Protein 2UWI (pdb70)

Secondary structure (DSSP, 8-state):
--TTTEEEETTTTEEEEPBPTTEEEEE---SS---EEEEPPTTEE--SSB--SSPEEPP----TTEEEEE--BTTB--EEEE-TTEEEEEE-TTS-EEEEEEPPPP-TTEEEEEE-TTS-EEEEE--/--TTTEEEETTTTEEEEPBPTTEEEEE---SS---EEEEPPTTEE--SSB--SSPEEPP----TTEEEEE--BTTB--EEEE-TTEEEEEE-TTS-EEEEEEPPPP-TTEEEEEE-TTS-EEEEE--

Solvent-accessible surface area: 15959 Å² total; per-residue (Å²): 92,114,97,38,67,20,29,117,17,82,164,53,139,69,58,1,126,32,0,124,35,8,7,27,15,69,102,170,7,65,95,102,47,51,22,88,51,15,157,14,76,99,96,23,21,1,68,119,103,9,129,21,87,177,16,94,91,18,70,44,121,30,50,145,93,40,73,80,70,41,68,30,44,76,58,45,30,40,18,7,69,22,48,100,107,22,16,22,68,70,134,32,133,67,22,11,5,78,57,31,12,108,49,24,161,19,8,226,47,50,20,104,143,27,80,10,104,12,19,0,11,28,1,96,122,72,158,86,127,93,43,74,20,29,130,12,79,146,37,138,64,59,0,97,20,0,117,39,5,7,44,14,60,109,164,3,62,148,176,50,64,14,86,37,15,151,14,80,103,107,23,24,2,62,122,105,14,147,18,82,165,10,82,89,24,72,46,113,30,45,141,59,58,68,83,74,43,75,38,50,72,58,45,16,53,22,8,74,20,49,90,109,22,16,25,66,95,135,32,132,63,25,19,5,82,53,29,13,109,52,21,172,29,9,200,47,56,18,109,148,26,81,14,104,11,19,2,12,29,1,98,117,74,158

Organism: Vaccinia virus (NCBI:txid10245)

Foldseek 3Di:
DDPQFWDADPVLRDTAGFAAKQWEFCDPAHVVGGTDIDGAPPQFIDAGRHNHNHTHHADDDADDQWDFPDPRHRNDHTATAGPLQWFAPDADPVRHGPDIDGADDADVQKDFPDADPRGHTDIDGHD/DDPLFWDQDPVLRDTAGFAAKQWEQCDDDDVPGGTDTGGADPQFIGAGRHHHNHTHGADDDDDVQWDWDADDDHNDHTAIAGDPQWFAPAADPRRHGPDIGGADDADPQKDFPDADPRRHTDIDGHD

Radius of gyration: 35.21 Å; Cα contacts (8 Å, |Δi|>4): 606; chains: 2; bounding box: 41×37×120 Å

Structure (mmCIF, N/CA/C/O backbone):
data_2UWI
#
_entry.id   2UWI
#
_cell.length_a   41.380
_cell.length_b   56.490
_cell.length_c   122.530
_cell.angle_alpha   90.00
_cell.angle_beta   90.00
_cell.angle_gamma   90.00
#
_symmetry.space_group_name_H-M   'P 21 21 21'
#
loop_
_entity.id
_entity.type
_entity.pdbx_description
1 polymer 'CRME PROTEIN'
2 water water
#
loop_
_atom_site.group_PDB
_atom_site.id
_atom_site.type_symbol
_atom_site.label_atom_id
_atom_site.label_alt_id
_atom_site.label_comp_id
_atom_site.label_asym_id
_atom_site.label_entity_id
_atom_site.label_seq_id
_atom_site.pdbx_PDB_ins_code
_atom_site.Cartn_x
_atom_site.Cartn_y
_atom_site.Cartn_z
_atom_site.occupancy
_atom_site.B_iso_or_equiv
_atom_site.auth_seq_id
_atom_site.auth_comp_id
_atom_site.auth_asym_id
_atom_site.auth_atom_id
_atom_site.pdbx_PDB_model_num
ATOM 1 N N . CYS A 1 2 ? 26.121 -7.101 83.456 1.00 36.87 22 CYS A N 1
ATOM 2 C CA . CYS A 1 2 ? 24.803 -7.054 82.832 1.00 36.59 22 CYS A CA 1
ATOM 3 C C . CYS A 1 2 ? 24.887 -7.573 81.390 1.00 42.96 22 CYS A C 1
ATOM 4 O O . CYS A 1 2 ? 25.961 -7.561 80.790 1.00 42.51 22 CYS A O 1
ATOM 7 N N . GLU A 1 3 ? 23.767 -8.059 80.850 1.00 41.86 23 GLU A N 1
ATOM 8 C CA . GLU A 1 3 ? 23.735 -8.624 79.493 1.00 42.75 23 GLU A CA 1
ATOM 9 C C . GLU A 1 3 ? 23.530 -7.608 78.368 1.00 48.46 23 GLU A C 1
ATOM 10 O O . GLU A 1 3 ? 22.602 -6.800 78.408 1.00 48.57 23 GLU A O 1
ATOM 16 N N . GLN A 1 4 ? 24.368 -7.692 77.336 1.00 46.30 24 GLN A N 1
ATOM 17 C CA . GLN A 1 4 ? 24.267 -6.795 76.186 1.00 46.10 24 GLN A CA 1
ATOM 18 C C . GLN A 1 4 ? 22.879 -6.867 75.558 1.00 50.40 24 GLN A C 1
ATOM 19 O O . GLN A 1 4 ? 22.327 -7.954 75.394 1.00 50.46 24 GLN A O 1
ATOM 21 N N . GLY A 1 5 ? 22.321 -5.708 75.212 1.00 45.79 25 GLY A N 1
ATOM 22 C CA . GLY A 1 5 ? 21.012 -5.615 74.587 1.00 45.92 25 GLY A CA 1
ATOM 23 C C . GLY A 1 5 ? 19.890 -6.275 75.370 1.00 48.63 25 GLY A C 1
ATOM 24 O O . GLY A 1 5 ? 18.902 -6.739 74.800 1.00 47.19 25 GLY A O 1
ATOM 25 N N . VAL A 1 6 ? 20.041 -6.328 76.686 1.00 42.69 26 VAL A N 1
ATOM 26 C CA . VAL A 1 6 ? 19.018 -6.923 77.535 1.00 41.58 26 VAL A CA 1
ATOM 27 C C . VAL A 1 6 ? 18.851 -6.073 78.782 1.00 43.13 26 VAL A C 1
ATOM 28 O O . VAL A 1 6 ? 17.735 -5.775 79.200 1.00 42.59 26 VAL A O 1
ATOM 32 N N . SER A 1 7 ? 19.975 -5.684 79.370 1.00 38.08 27 SER A N 1
ATOM 33 C CA . SER A 1 7 ? 19.960 -4.881 80.581 1.00 37.07 27 SER A CA 1
ATOM 34 C C . SER A 1 7 ? 21.189 -3.982 80.662 1.00 38.57 27 SER A C 1
ATOM 35 O O . SER A 1 7 ? 22.151 -4.164 79.920 1.00 38.15 27 SER A O 1
ATOM 38 N N . TYR A 1 8 ? 21.128 -2.998 81.552 1.00 33.13 28 TYR A N 1
ATOM 39 C CA . TYR A 1 8 ? 22.220 -2.054 81.757 1.00 32.05 28 TYR A CA 1
ATOM 40 C C . TYR A 1 8 ? 22.440 -1.920 83.262 1.00 35.32 28 TYR A C 1
ATOM 41 O O . TYR A 1 8 ? 21.558 -2.258 84.057 1.00 34.19 28 TYR A O 1
ATOM 50 N N . TYR A 1 9 ? 23.595 -1.393 83.653 1.00 32.13 29 TYR A N 1
ATOM 51 C CA . TYR A 1 9 ? 23.897 -1.226 85.072 1.00 31.76 29 TYR A CA 1
ATOM 52 C C . TYR A 1 9 ? 23.372 0.087 85.639 1.00 36.49 29 TYR A C 1
ATOM 53 O O . TYR A 1 9 ? 23.728 1.166 85.170 1.00 36.15 29 TYR A O 1
ATOM 62 N N . ASN A 1 10 ? 22.534 -0.007 86.663 1.00 33.72 30 ASN A N 1
ATOM 63 C CA . ASN A 1 10 ? 21.998 1.181 87.310 1.00 33.90 30 ASN A CA 1
ATOM 64 C C . ASN A 1 10 ? 22.791 1.451 88.583 1.00 38.39 30 ASN A C 1
ATOM 65 O O . ASN A 1 10 ? 22.579 0.803 89.605 1.00 37.50 30 ASN A O 1
ATOM 70 N N . SER A 1 11 ? 23.739 2.380 88.488 1.00 36.05 31 SER A N 1
ATOM 71 C CA . SER A 1 11 ? 24.627 2.730 89.597 1.00 36.33 31 SER A CA 1
ATOM 72 C C . SER A 1 11 ? 23.938 3.104 90.902 1.00 40.59 31 SER A C 1
ATOM 73 O O . SER A 1 11 ? 24.506 2.944 91.979 1.00 39.86 31 SER A O 1
ATOM 76 N N . GLN A 1 12 ? 22.725 3.630 90.807 1.00 37.67 32 GLN A N 1
ATOM 77 C CA . GLN A 1 12 ? 22.009 4.048 92.000 1.00 37.45 32 GLN A CA 1
ATOM 78 C C . GLN A 1 12 ? 21.302 2.911 92.719 1.00 40.60 32 GLN A C 1
ATOM 79 O O . GLN A 1 12 ? 21.160 2.938 93.942 1.00 40.81 32 GLN A O 1
ATOM 85 N N . GLU A 1 13 ? 20.882 1.898 91.970 1.00 35.83 33 GLU A N 1
ATOM 86 C CA . GLU A 1 13 ? 20.202 0.757 92.574 1.00 34.87 33 GLU A CA 1
ATOM 87 C C . GLU A 1 13 ? 21.137 -0.434 92.750 1.00 36.83 33 GLU A C 1
ATOM 88 O O . GLU A 1 13 ? 20.742 -1.466 93.288 1.00 36.19 33 GLU A O 1
ATOM 94 N N . LEU A 1 14 ? 22.379 -0.278 92.303 1.00 32.35 34 LEU A N 1
ATOM 95 C CA . LEU A 1 14 ? 23.382 -1.336 92.422 1.00 31.74 34 LEU A CA 1
ATOM 96 C C . LEU A 1 14 ? 22.893 -2.678 91.874 1.00 34.90 34 LEU A C 1
ATOM 97 O O . LEU A 1 14 ? 23.017 -3.715 92.523 1.00 34.09 34 LEU A O 1
ATOM 102 N N . LYS A 1 15 ? 22.350 -2.649 90.665 1.00 31.45 35 LYS A N 1
ATOM 103 C CA . LYS A 1 15 ? 21.848 -3.856 90.024 1.00 31.04 35 LYS A CA 1
ATOM 104 C C . LYS A 1 15 ? 21.648 -3.572 88.548 1.00 35.35 35 LYS A C 1
ATOM 105 O O . LYS A 1 15 ? 21.680 -2.421 88.115 1.00 34.28 35 LYS A O 1
ATOM 111 N N . CYS A 1 16 ? 21.432 -4.629 87.779 1.00 33.36 36 CYS A N 1
ATOM 112 C CA . CYS A 1 16 ? 21.176 -4.481 86.362 1.00 34.06 36 CYS A CA 1
ATOM 113 C C . CYS A 1 16 ? 19.689 -4.253 86.232 1.00 37.97 36 CYS A C 1
ATOM 114 O O . CYS A 1 16 ? 18.901 -4.786 87.014 1.00 37.95 36 CYS A O 1
ATOM 117 N N . CYS A 1 17 ? 19.303 -3.447 85.255 1.00 34.17 37 CYS A N 1
ATOM 118 C CA . CYS A 1 17 ? 17.897 -3.185 85.009 1.00 33.97 37 CYS A CA 1
ATOM 119 C C . CYS A 1 17 ? 17.629 -3.395 83.525 1.00 35.58 37 CYS A C 1
ATOM 120 O O . CYS A 1 17 ? 18.507 -3.180 82.695 1.00 34.75 37 CYS A O 1
ATOM 123 N N . LYS A 1 18 ? 16.437 -3.881 83.207 1.00 31.14 38 LYS A N 1
ATOM 124 C CA . LYS A 1 18 ? 16.073 -4.175 81.826 1.00 30.53 38 LYS A CA 1
ATOM 125 C C . LYS A 1 18 ? 16.112 -2.969 80.889 1.00 33.04 38 LYS A C 1
ATOM 126 O O . LYS A 1 18 ? 15.718 -1.865 81.258 1.00 32.38 38 LYS A O 1
ATOM 132 N N . LEU A 1 19 ? 16.559 -3.202 79.660 1.00 28.94 39 LEU A N 1
ATOM 133 C CA . LEU A 1 19 ? 16.551 -2.167 78.633 1.00 28.41 39 LEU A CA 1
ATOM 134 C C . LEU A 1 19 ? 15.215 -2.353 77.950 1.00 30.99 39 LEU A C 1
ATOM 135 O O . LEU A 1 19 ? 14.643 -3.437 78.007 1.00 31.03 39 LEU A O 1
ATOM 140 N N . CYS A 1 20 ? 14.711 -1.307 77.311 1.00 26.34 40 CYS A N 1
ATOM 141 C CA . CYS A 1 20 ? 13.441 -1.397 76.612 1.00 25.16 40 CYS A CA 1
ATOM 142 C C . CYS A 1 20 ? 13.640 -1.833 75.167 1.00 26.90 40 CYS A C 1
ATOM 143 O O . CYS A 1 20 ? 14.530 -1.338 74.476 1.00 26.39 40 CYS A O 1
ATOM 146 N N . LYS A 1 21 ? 12.826 -2.787 74.727 1.00 21.86 41 LYS A N 1
ATOM 147 C CA . LYS A 1 21 ? 12.933 -3.308 73.373 1.00 21.12 41 LYS A CA 1
ATOM 148 C C . LYS A 1 21 ? 12.507 -2.305 72.318 1.00 24.86 41 LYS A C 1
ATOM 149 O O . LYS A 1 21 ? 11.734 -1.391 72.596 1.00 24.38 41 LYS A O 1
ATOM 155 N N . PRO A 1 22 ? 13.030 -2.455 71.090 1.00 21.73 42 PRO A N 1
ATOM 156 C CA . PRO A 1 22 ? 12.637 -1.548 70.012 1.00 21.22 42 PRO A CA 1
ATOM 157 C C . PRO A 1 22 ? 11.116 -1.497 69.941 1.00 23.99 42 PRO A C 1
ATOM 158 O O . PRO A 1 22 ? 10.451 -2.507 70.191 1.00 22.89 42 PRO A O 1
ATOM 162 N N . GLY A 1 23 ? 10.572 -0.307 69.698 1.00 19.76 43 GLY A N 1
ATOM 163 C CA . GLY A 1 23 ? 9.138 -0.102 69.658 1.00 19.51 43 GLY A CA 1
ATOM 164 C C . GLY A 1 23 ? 8.629 0.401 70.997 1.00 23.23 43 GLY A C 1
ATOM 165 O O . GLY A 1 23 ? 7.452 0.736 71.142 1.00 22.26 43 GLY A O 1
ATOM 166 N N . THR A 1 24 ? 9.527 0.436 71.980 1.00 20.26 44 THR A N 1
ATOM 167 C CA . THR A 1 24 ? 9.204 0.905 73.327 1.00 20.13 44 THR A CA 1
ATOM 168 C C . THR A 1 24 ? 10.277 1.869 73.831 1.00 25.07 44 THR A C 1
ATOM 169 O O . THR A 1 24 ? 11.363 1.960 73.256 1.00 24.49 44 THR A O 1
ATOM 173 N N . TYR A 1 25 ? 9.974 2.570 74.919 1.00 22.35 45 TYR A N 1
ATOM 174 C CA . TYR A 1 25 ? 10.919 3.509 75.517 1.00 22.86 45 TYR A CA 1
ATOM 175 C C . TYR A 1 25 ? 10.767 3.410 77.031 1.00 27.71 45 TYR A C 1
ATOM 176 O O . TYR A 1 25 ? 9.809 2.814 77.521 1.00 27.35 45 TYR A O 1
ATOM 185 N N . SER A 1 26 ? 11.707 3.987 77.769 1.00 25.19 46 SER A N 1
ATOM 186 C CA . SER A 1 26 ? 11.645 3.945 79.228 1.00 25.57 46 SER A CA 1
ATOM 187 C C . SER A 1 26 ? 10.597 4.910 79.786 1.00 30.56 46 SER A C 1
ATOM 188 O O . SER A 1 26 ? 10.777 6.125 79.769 1.00 29.85 46 SER A O 1
ATOM 191 N N . ASP A 1 27 ? 9.503 4.353 80.285 1.00 28.57 47 ASP A N 1
ATOM 192 C CA . ASP A 1 27 ? 8.446 5.153 80.880 1.00 29.24 47 ASP A CA 1
ATOM 193 C C . ASP A 1 27 ? 8.805 5.463 82.338 1.00 35.04 47 ASP A C 1
ATOM 194 O O . ASP A 1 27 ? 8.620 6.589 82.811 1.00 34.40 47 ASP A O 1
ATOM 199 N N . HIS A 1 28 ? 9.326 4.454 83.036 1.00 32.90 48 HIS A N 1
ATOM 200 C CA . HIS A 1 28 ? 9.754 4.585 84.429 1.00 33.35 48 HIS A CA 1
ATOM 201 C C . HIS A 1 28 ? 11.035 3.790 84.660 1.00 37.25 48 HIS A C 1
ATOM 202 O O . HIS A 1 28 ? 11.066 2.577 84.441 1.00 36.24 48 HIS A O 1
ATOM 209 N N . ARG A 1 29 ? 12.066 4.460 85.159 1.00 34.79 49 ARG A N 1
ATOM 210 C CA . ARG A 1 29 ? 13.329 3.798 85.468 1.00 35.12 49 ARG A CA 1
ATOM 211 C C . ARG A 1 29 ? 13.076 2.768 86.549 1.00 39.12 49 ARG A C 1
ATOM 212 O O . ARG A 1 29 ? 12.079 2.847 87.263 1.00 38.64 49 ARG A O 1
ATOM 220 N N . CYS A 1 30 ? 13.975 1.800 86.668 1.00 35.95 50 CYS A N 1
ATOM 221 C CA . CYS A 1 30 ? 13.840 0.783 87.699 1.00 35.92 50 CYS A CA 1
ATOM 222 C C . CYS A 1 30 ? 14.212 1.443 89.024 1.00 42.20 50 CYS A C 1
ATOM 223 O O . CYS A 1 30 ? 14.868 2.483 89.045 1.00 41.31 50 CYS A O 1
ATOM 226 N N . ASP A 1 31 ? 13.783 0.840 90.124 1.00 41.36 51 ASP A N 1
ATOM 227 C CA . ASP A 1 31 ? 14.106 1.346 91.453 1.00 42.29 51 ASP A CA 1
ATOM 228 C C . ASP A 1 31 ? 14.317 0.141 92.358 1.00 48.21 51 ASP A C 1
ATOM 229 O O . ASP A 1 31 ? 14.388 -0.986 91.873 1.00 48.17 51 ASP A O 1
ATOM 234 N N . LYS A 1 32 ? 14.443 0.367 93.661 1.00 45.96 52 LYS A N 1
ATOM 235 C CA . LYS A 1 32 ? 14.665 -0.738 94.587 1.00 46.25 52 LYS A CA 1
ATOM 236 C C . LYS A 1 32 ? 13.572 -1.797 94.459 1.00 50.77 52 LYS A C 1
ATOM 237 O O . LYS A 1 32 ? 13.846 -2.998 94.445 1.00 50.52 52 LYS A O 1
ATOM 239 N N . TYR A 1 33 ? 12.332 -1.336 94.344 1.00 47.57 53 TYR A N 1
ATOM 240 C CA . TYR A 1 33 ? 11.175 -2.216 94.255 1.00 47.31 53 TYR A CA 1
ATOM 241 C C . TYR A 1 33 ? 10.989 -2.919 92.914 1.00 50.56 53 TYR A C 1
ATOM 242 O O . TYR A 1 33 ? 10.774 -4.135 92.867 1.00 50.52 53 TYR A O 1
ATOM 244 N N . SER A 1 34 ? 11.013 -2.150 91.828 1.00 45.82 54 SER A N 1
ATOM 245 C CA . SER A 1 34 ? 10.740 -2.712 90.507 1.00 44.85 54 SER A CA 1
ATOM 246 C C . SER A 1 34 ? 11.796 -2.511 89.423 1.00 45.06 54 SER A C 1
ATOM 247 O O . SER A 1 34 ? 12.731 -1.720 89.563 1.00 44.51 54 SER A O 1
ATOM 250 N N . ASP A 1 35 ? 11.592 -3.219 88.318 1.00 39.08 55 ASP A N 1
ATOM 251 C CA . ASP A 1 35 ? 12.456 -3.119 87.151 1.00 37.66 55 ASP A CA 1
ATOM 252 C C . ASP A 1 35 ? 11.860 -2.063 86.223 1.00 38.93 55 ASP A C 1
ATOM 253 O O . ASP A 1 35 ? 10.779 -1.537 86.488 1.00 38.60 55 ASP A O 1
ATOM 258 N N . THR A 1 36 ? 12.565 -1.767 85.137 1.00 33.16 56 THR A N 1
ATOM 259 C CA . THR A 1 36 ? 12.116 -0.777 84.167 1.00 31.82 56 THR A CA 1
ATOM 260 C C . THR A 1 36 ? 10.689 -1.007 83.687 1.00 33.69 56 THR A C 1
ATOM 261 O O . THR A 1 36 ? 10.285 -2.140 83.428 1.00 32.81 56 THR A O 1
ATOM 265 N N . ILE A 1 37 ? 9.959 0.088 83.491 1.00 29.24 57 ILE A N 1
ATOM 266 C CA . ILE A 1 37 ? 8.623 0.030 82.911 1.00 28.60 57 ILE A CA 1
ATOM 267 C C . ILE A 1 37 ? 8.737 0.700 81.545 1.00 30.88 57 ILE A C 1
ATOM 268 O O . ILE A 1 37 ? 9.067 1.887 81.455 1.00 30.03 57 ILE A O 1
ATOM 273 N N . CYS A 1 38 ? 8.511 -0.075 80.488 1.00 26.56 58 CYS A N 1
ATOM 274 C CA . CYS A 1 38 ? 8.626 0.425 79.122 1.00 26.05 58 CYS A CA 1
ATOM 275 C C . CYS A 1 38 ? 7.274 0.682 78.462 1.00 31.28 58 CYS A C 1
ATOM 276 O O . CYS A 1 38 ? 6.391 -0.180 78.477 1.00 31.51 58 CYS A O 1
ATOM 279 N N . GLY A 1 39 ? 7.128 1.847 77.843 1.00 27.91 59 GLY A N 1
ATOM 280 C CA . GLY A 1 39 ? 5.889 2.193 77.174 1.00 27.78 59 GLY A CA 1
ATOM 281 C C . GLY A 1 39 ? 5.984 2.071 75.664 1.00 31.47 59 GLY A C 1
ATOM 282 O O . GLY A 1 39 ? 7.068 2.181 75.093 1.00 30.80 59 GLY A O 1
ATOM 283 N N . HIS A 1 40 ? 4.846 1.858 75.012 1.00 28.33 60 HIS A N 1
ATOM 284 C CA . HIS A 1 40 ? 4.814 1.753 73.553 1.00 28.42 60 HIS A CA 1
ATOM 285 C C . HIS A 1 40 ? 5.119 3.107 72.933 1.00 31.39 60 HIS A C 1
ATOM 286 O O . HIS A 1 40 ? 4.695 4.138 73.442 1.00 30.57 60 HIS A O 1
ATOM 293 N N . CYS A 1 41 ? 5.836 3.100 71.818 1.00 27.78 61 CYS A N 1
ATOM 294 C CA . CYS A 1 41 ? 6.143 4.340 71.125 1.00 27.39 61 CYS A CA 1
ATOM 295 C C . CYS A 1 41 ? 4.847 4.947 70.604 1.00 31.97 61 CYS A C 1
ATOM 296 O O . CYS A 1 41 ? 3.983 4.239 70.092 1.00 31.32 61 CYS A O 1
ATOM 299 N N . PRO A 1 42 ? 4.693 6.271 70.744 1.00 29.39 62 PRO A N 1
ATOM 300 C CA . PRO A 1 42 ? 3.477 6.893 70.215 1.00 29.46 62 PRO A CA 1
ATOM 301 C C . PRO A 1 42 ? 3.527 6.846 68.693 1.00 34.17 62 PRO A C 1
ATOM 302 O O . PRO A 1 42 ? 4.577 6.583 68.108 1.00 33.47 62 PRO A O 1
ATOM 306 N N . SER A 1 43 ? 2.387 7.083 68.060 1.00 31.38 63 SER A N 1
ATOM 307 C CA . SER A 1 43 ? 2.298 7.077 66.608 1.00 31.33 63 SER A CA 1
ATOM 308 C C . SER A 1 43 ? 3.351 7.996 65.994 1.00 35.12 63 SER A C 1
ATOM 309 O O . SER A 1 43 ? 3.660 9.048 66.549 1.00 34.53 63 SER A O 1
ATOM 312 N N . ASP A 1 44 ? 3.889 7.598 64.844 1.00 31.68 64 ASP A N 1
ATOM 313 C CA . ASP A 1 44 ? 4.888 8.398 64.130 1.00 31.47 64 ASP A CA 1
ATOM 314 C C . ASP A 1 44 ? 6.227 8.558 64.856 1.00 33.28 64 ASP A C 1
ATOM 315 O O . ASP A 1 44 ? 6.990 9.489 64.582 1.00 32.51 64 ASP A O 1
ATOM 320 N N . THR A 1 45 ? 6.521 7.631 65.759 1.00 28.74 65 THR A N 1
ATOM 321 C CA . THR A 1 45 ? 7.785 7.642 66.498 1.00 27.67 65 THR A CA 1
ATOM 322 C C . THR A 1 45 ? 8.353 6.232 66.504 1.00 30.09 65 THR A C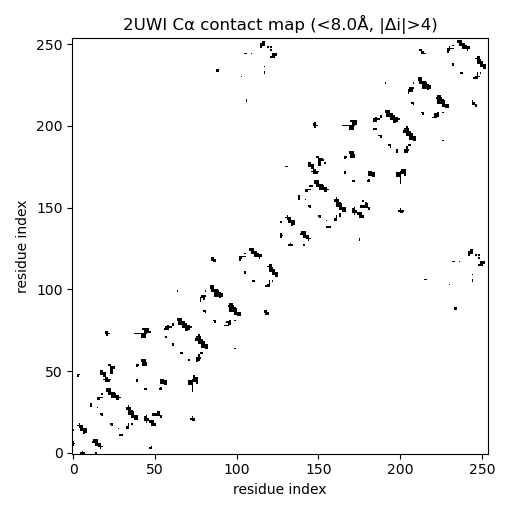 1
ATOM 323 O O . THR A 1 45 ? 7.641 5.275 66.223 1.00 29.29 65 THR A O 1
ATOM 327 N N . PHE A 1 46 ? 9.623 6.101 66.872 1.00 26.21 66 PHE A N 1
ATOM 328 C CA . PHE A 1 46 ? 10.267 4.797 66.869 1.00 25.61 66 PHE A CA 1
ATOM 329 C C . PHE A 1 46 ? 11.495 4.722 67.770 1.00 28.60 66 PHE A C 1
ATOM 330 O O . PHE A 1 46 ? 12.075 5.742 68.151 1.00 27.71 66 PHE A O 1
ATOM 338 N N . THR A 1 47 ? 11.907 3.489 68.058 1.00 24.74 67 THR A N 1
ATOM 339 C CA . THR A 1 47 ? 13.169 3.187 68.736 1.00 24.39 67 THR A CA 1
ATOM 340 C C . THR A 1 47 ? 13.651 1.920 68.050 1.00 28.72 67 THR A C 1
ATOM 341 O O . THR A 1 47 ? 12.878 0.977 67.864 1.00 27.47 67 THR A O 1
ATOM 345 N N . SER A 1 48 ? 14.890 1.949 67.574 1.00 26.42 68 SER A N 1
ATOM 346 C CA . SER A 1 48 ? 15.435 0.853 66.780 1.00 26.63 68 SER A CA 1
ATOM 347 C C . SER A 1 48 ? 16.382 -0.076 67.518 1.00 31.26 68 SER A C 1
ATOM 348 O O . SER A 1 48 ? 16.845 -1.067 66.950 1.00 31.41 68 SER A O 1
ATOM 351 N N . ILE A 1 49 ? 16.686 0.245 68.771 1.00 27.60 69 ILE A N 1
ATOM 352 C CA . ILE A 1 49 ? 17.606 -0.570 69.562 1.00 27.06 69 ILE A CA 1
ATOM 353 C C . ILE A 1 49 ? 17.062 -0.726 70.969 1.00 29.68 69 ILE A C 1
ATOM 354 O O . ILE A 1 49 ? 16.173 0.018 71.376 1.00 28.53 69 ILE A O 1
ATOM 359 N N . TYR A 1 50 ? 17.610 -1.679 71.720 1.00 26.33 70 TYR A N 1
ATOM 360 C CA . TYR A 1 50 ? 17.210 -1.853 73.110 1.00 26.02 70 TYR A CA 1
ATOM 361 C C . TYR A 1 50 ? 17.747 -0.607 73.782 1.00 30.78 70 TYR A C 1
ATOM 362 O O . TYR A 1 50 ? 18.894 -0.222 73.561 1.00 30.75 70 TYR A O 1
ATOM 371 N N . ASN A 1 51 ? 16.875 0.102 74.488 1.00 27.25 71 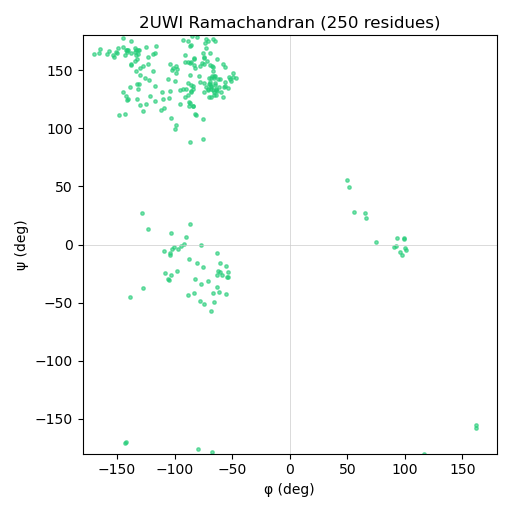ASN A N 1
ATOM 372 C CA . ASN A 1 51 ? 17.225 1.423 74.975 1.00 26.62 71 ASN A CA 1
ATOM 373 C C . ASN A 1 51 ? 16.814 1.810 76.387 1.00 30.74 71 ASN A C 1
ATOM 374 O O . ASN A 1 51 ? 16.066 1.103 77.065 1.00 29.58 71 ASN A O 1
ATOM 379 N N . ARG A 1 52 ? 17.266 3.001 76.764 1.00 28.53 72 ARG A N 1
ATOM 380 C CA . ARG A 1 52 ? 16.958 3.646 78.030 1.00 29.18 72 ARG A CA 1
ATOM 381 C C . ARG A 1 52 ? 16.331 4.994 77.669 1.00 33.93 72 ARG A C 1
ATOM 382 O O . ARG A 1 52 ? 16.243 5.887 78.509 1.00 33.86 72 ARG A O 1
ATOM 390 N N . SER A 1 53 ? 15.959 5.165 76.403 1.00 30.70 73 SER A N 1
ATOM 391 C CA . SER A 1 53 ? 15.386 6.435 75.949 1.00 30.67 73 SER A CA 1
ATOM 392 C C . SER A 1 53 ? 14.133 6.865 76.716 1.00 34.10 73 SER A C 1
ATOM 393 O O . SER A 1 53 ? 13.229 6.062 76.970 1.00 33.32 73 SER A O 1
ATOM 396 N N . PRO A 1 54 ? 14.071 8.152 77.094 1.00 30.67 74 PRO A N 1
ATOM 397 C CA . PRO A 1 54 ? 12.941 8.726 77.837 1.00 30.10 74 PRO A CA 1
ATOM 398 C C . PRO A 1 54 ? 11.739 8.950 76.930 1.00 33.12 74 PRO A C 1
ATOM 399 O O . PRO A 1 54 ? 10.603 9.057 77.389 1.00 32.04 74 PRO A O 1
ATOM 403 N N . TRP A 1 55 ? 11.998 8.994 75.631 1.00 29.91 75 TRP A N 1
ATOM 404 C CA . TRP A 1 55 ? 10.937 9.160 74.653 1.00 29.77 75 TRP A CA 1
ATOM 405 C C . TRP A 1 55 ? 11.390 8.508 73.359 1.00 32.81 75 TRP A C 1
ATOM 406 O O . TRP A 1 55 ? 12.581 8.266 73.166 1.00 32.35 75 TRP A O 1
ATOM 427 N N . CYS A 1 56 ? 10.440 8.210 72.478 1.00 28.64 76 CYS A N 1
ATOM 428 C CA . CYS A 1 56 ? 10.774 7.619 71.188 1.00 28.15 76 CYS A CA 1
ATOM 429 C C . CYS A 1 56 ? 11.167 8.738 70.235 1.00 33.94 76 CYS A C 1
ATOM 430 O O . CYS A 1 56 ? 10.836 9.901 70.465 1.00 33.30 76 CYS A O 1
ATOM 433 N N . HIS A 1 57 ? 11.880 8.382 69.172 1.00 32.13 77 HIS A N 1
ATOM 434 C CA . HIS A 1 57 ? 12.333 9.364 68.193 1.00 32.62 77 HIS A CA 1
ATOM 435 C C . HIS A 1 57 ? 11.308 9.607 67.094 1.00 36.34 77 HIS A C 1
ATOM 436 O O . HIS A 1 57 ? 10.672 8.675 66.605 1.00 35.97 77 HIS A O 1
ATOM 443 N N . SER A 1 58 ? 11.152 10.870 66.714 1.00 32.66 78 SER A N 1
ATOM 444 C CA . SER A 1 58 ? 10.214 11.234 65.661 1.00 32.30 78 SER A CA 1
ATOM 445 C C . SER A 1 58 ? 10.672 10.634 64.338 1.00 34.72 78 SER A C 1
ATOM 446 O O . SER A 1 58 ? 11.867 10.634 64.018 1.00 34.14 78 SER A O 1
ATOM 449 N N . CYS A 1 59 ? 9.717 10.131 63.567 1.00 30.04 79 CYS A N 1
ATOM 450 C CA . CYS A 1 59 ? 10.025 9.582 62.254 1.00 29.50 79 CYS A CA 1
ATOM 451 C C . CYS A 1 59 ? 10.197 10.758 61.309 1.00 35.95 79 CYS A C 1
ATOM 452 O O . CYS A 1 59 ? 9.479 11.753 61.422 1.00 35.97 79 CYS A O 1
ATOM 455 N N . ARG A 1 60 ? 11.110 10.642 60.353 1.00 33.84 80 ARG A N 1
ATOM 456 C CA . ARG A 1 60 ? 11.277 11.708 59.376 1.00 34.07 80 ARG A CA 1
ATOM 457 C C . ARG A 1 60 ? 9.995 11.726 58.548 1.00 39.19 80 ARG A C 1
ATOM 458 O O . ARG A 1 60 ? 9.312 10.704 58.444 1.00 38.75 80 ARG A O 1
ATOM 466 N N . GLY A 1 61 ? 9.650 12.889 58.004 1.00 36.59 81 GLY A N 1
ATOM 467 C CA . GLY A 1 61 ? 8.440 13.072 57.217 1.00 36.78 81 GLY A CA 1
ATOM 468 C C . GLY A 1 61 ? 8.380 12.302 55.911 1.00 41.34 81 GLY A C 1
ATOM 469 O O . GLY A 1 61 ? 9.342 11.643 55.514 1.00 40.88 81 GLY A O 1
ATOM 470 N N . PRO A 1 62 ? 7.232 12.376 55.220 1.00 38.71 82 PRO A N 1
ATOM 471 C CA . PRO A 1 62 ? 6.996 11.691 53.946 1.00 38.80 82 PRO A CA 1
ATOM 472 C C . PRO A 1 62 ? 8.126 11.930 52.953 1.00 42.61 82 PRO A C 1
ATOM 473 O O . PRO A 1 62 ? 8.772 12.976 52.966 1.00 42.52 82 PRO A O 1
ATOM 477 N N . CYS A 1 63 ? 8.380 10.929 52.119 1.00 38.85 83 CYS A N 1
ATOM 478 C CA . CYS A 1 63 ? 9.464 10.974 51.144 1.00 38.45 83 CYS A CA 1
ATOM 479 C C . CYS A 1 63 ? 9.270 11.976 50.004 1.00 44.97 83 CYS A C 1
ATOM 480 O O . CYS A 1 63 ? 10.119 12.838 49.777 1.00 44.75 83 CYS A O 1
ATOM 483 N N . GLY A 1 64 ? 8.171 11.848 49.271 1.00 43.38 84 GLY A N 1
ATOM 484 C CA . GLY A 1 64 ? 7.906 12.728 48.148 1.00 44.07 84 GLY A CA 1
ATOM 485 C C . GLY A 1 64 ? 7.868 11.976 46.831 1.00 49.75 84 GLY A C 1
ATOM 486 O O . GLY A 1 64 ? 8.056 10.756 46.797 1.00 49.58 84 GLY A O 1
ATOM 487 N N . THR A 1 65 ? 7.630 12.712 45.746 1.00 47.18 85 THR A N 1
ATOM 488 C CA . THR A 1 65 ? 7.531 12.137 44.407 1.00 47.23 85 THR A CA 1
ATOM 489 C C . THR A 1 65 ? 8.829 11.552 43.861 1.00 50.64 85 THR A C 1
ATOM 490 O O . THR A 1 65 ? 8.816 10.497 43.219 1.00 50.43 85 THR A O 1
ATOM 494 N N . ASN A 1 66 ? 9.938 12.255 44.074 1.00 46.34 86 ASN A N 1
ATOM 495 C CA . ASN A 1 66 ? 11.229 11.802 43.564 1.00 45.73 86 ASN A CA 1
ATOM 496 C C . ASN A 1 66 ? 11.965 10.837 44.491 1.00 47.73 86 ASN A C 1
ATOM 497 O O . ASN A 1 66 ? 13.166 10.610 44.335 1.00 47.68 86 ASN A O 1
ATOM 502 N N . ARG A 1 67 ? 11.230 10.252 45.433 1.00 42.30 87 ARG A N 1
ATOM 503 C CA . ARG A 1 67 ? 11.787 9.286 46.375 1.00 41.03 87 ARG A CA 1
ATOM 504 C C . ARG A 1 67 ? 10.845 8.094 46.481 1.00 42.29 87 ARG A C 1
ATOM 505 O O . ARG A 1 67 ? 9.652 8.203 46.190 1.00 41.99 87 ARG A O 1
ATOM 513 N N . VAL A 1 68 ? 11.386 6.963 46.916 1.00 36.59 88 VAL A N 1
ATOM 514 C CA . VAL A 1 68 ? 10.589 5.765 47.152 1.00 35.36 88 VAL A CA 1
ATOM 515 C C . VAL A 1 68 ? 10.714 5.474 48.647 1.00 36.6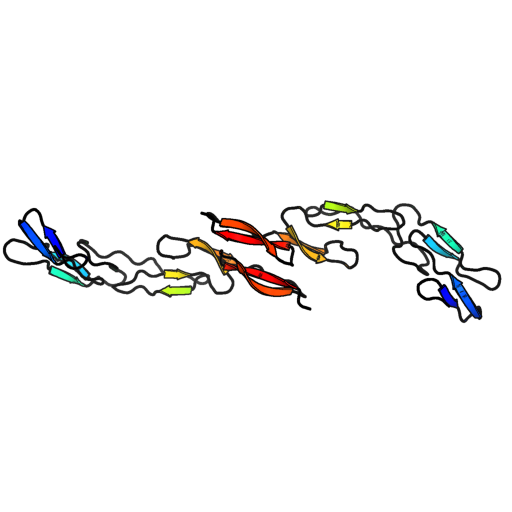3 88 VAL A C 1
ATOM 516 O O . VAL A 1 68 ? 11.798 5.611 49.216 1.00 35.69 88 VAL A O 1
ATOM 520 N N . GLU A 1 69 ? 9.605 5.133 49.296 1.00 31.81 89 GLU A N 1
ATOM 521 C CA . GLU A 1 69 ? 9.645 4.830 50.727 1.00 30.48 89 GLU A CA 1
ATOM 522 C C . GLU A 1 69 ? 9.994 3.363 50.917 1.00 32.46 89 GLU A C 1
ATOM 523 O O . GLU A 1 69 ? 9.114 2.510 50.978 1.00 32.10 89 GLU A O 1
ATOM 529 N N . VAL A 1 70 ? 11.289 3.078 50.981 1.00 27.77 90 VAL A N 1
ATOM 530 C CA . VAL A 1 70 ? 11.775 1.712 51.118 1.00 27.24 90 VAL A CA 1
ATOM 531 C C . VAL A 1 70 ? 11.509 1.096 52.496 1.00 30.76 90 VAL A C 1
ATOM 532 O O . VAL A 1 70 ? 11.288 -0.110 52.612 1.00 30.77 90 VAL A O 1
ATOM 536 N N . THR A 1 71 ? 11.506 1.935 53.528 1.00 26.89 91 THR A N 1
ATOM 537 C CA . THR A 1 71 ? 11.208 1.500 54.895 1.00 26.42 91 THR A CA 1
ATOM 538 C C . THR A 1 71 ? 10.154 2.417 55.500 1.00 29.39 91 THR A C 1
ATOM 539 O O . THR A 1 71 ? 10.353 3.628 55.610 1.00 28.30 91 THR A O 1
ATOM 543 N N . PRO A 1 72 ? 9.006 1.847 55.885 1.00 25.86 92 PRO A N 1
ATOM 544 C CA . PRO A 1 72 ? 7.957 2.683 56.473 1.00 25.50 92 PRO A 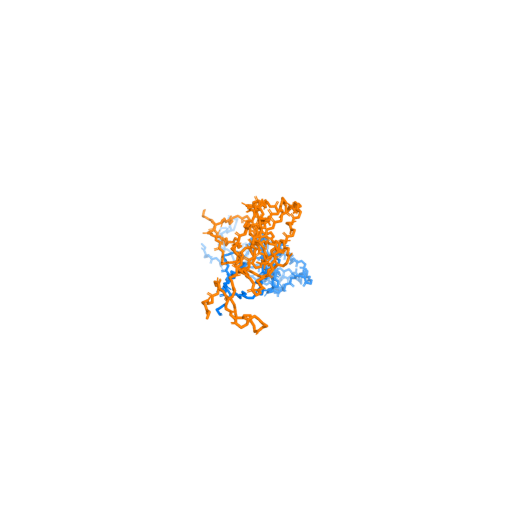CA 1
ATOM 545 C C . PRO A 1 72 ? 8.278 3.071 57.908 1.00 29.29 92 PRO A C 1
ATOM 546 O O . PRO A 1 72 ? 9.156 2.484 58.538 1.00 28.32 92 PRO A O 1
ATOM 550 N N . CYS A 1 73 ? 7.561 4.067 58.415 1.00 26.56 93 CYS A N 1
ATOM 551 C CA . CYS A 1 73 ? 7.724 4.499 59.796 1.00 26.57 93 CYS A CA 1
ATOM 552 C C . CYS A 1 73 ? 6.904 3.556 60.675 1.00 28.30 93 CYS A C 1
ATOM 553 O O . CYS A 1 73 ? 5.675 3.527 60.588 1.00 27.93 93 CYS A O 1
ATOM 556 N N . THR A 1 7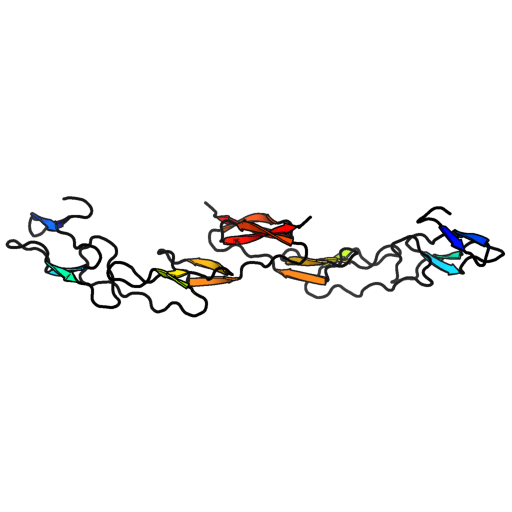4 ? 7.589 2.760 61.489 1.00 23.29 94 THR A N 1
ATOM 557 C CA . THR A 1 74 ? 6.920 1.825 62.395 1.00 22.39 94 THR A CA 1
ATOM 558 C C . THR A 1 74 ? 7.540 1.985 63.781 1.00 25.55 94 THR A C 1
ATOM 559 O O . THR A 1 74 ? 8.578 2.634 63.928 1.00 24.81 94 THR A O 1
ATOM 563 N N . PRO A 1 75 ? 6.904 1.411 64.817 1.00 21.81 95 PRO A N 1
ATOM 564 C CA . PRO A 1 75 ? 7.457 1.598 66.163 1.00 21.53 95 PRO A CA 1
ATOM 565 C C . PRO A 1 75 ? 8.931 1.209 66.283 1.00 25.37 95 PRO A C 1
ATOM 566 O O . PRO A 1 75 ? 9.636 1.724 67.146 1.00 25.19 95 PRO A O 1
ATOM 570 N N . THR A 1 76 ? 9.409 0.345 65.391 1.00 21.62 96 THR A N 1
ATOM 571 C CA . THR A 1 76 ? 10.814 -0.068 65.421 1.00 21.30 96 THR A CA 1
ATOM 572 C C . THR A 1 76 ? 11.635 0.483 64.263 1.00 26.03 96 THR A C 1
ATOM 573 O O . THR A 1 76 ? 12.849 0.283 64.206 1.00 26.24 96 THR A O 1
ATOM 577 N N . THR A 1 77 ? 10.979 1.151 63.324 1.00 22.41 97 THR A N 1
ATOM 578 C CA . THR A 1 77 ? 11.694 1.667 62.166 1.00 22.27 97 THR A CA 1
ATOM 579 C C . THR A 1 77 ? 11.413 3.116 61.824 1.00 25.60 97 THR A C 1
ATOM 580 O O . THR A 1 77 ? 10.257 3.532 61.712 1.00 24.49 97 THR A O 1
ATOM 584 N N . ASN A 1 78 ? 12.480 3.862 61.566 1.00 22.84 98 ASN A N 1
ATOM 585 C CA . ASN A 1 78 ? 12.347 5.228 61.084 1.00 22.89 98 ASN A CA 1
ATOM 586 C C . ASN A 1 78 ? 11.974 5.079 59.614 1.00 28.06 98 ASN A C 1
ATOM 587 O O . ASN A 1 78 ? 12.255 4.048 59.000 1.00 27.47 98 ASN A O 1
ATOM 592 N N . ARG A 1 79 ? 11.330 6.094 59.054 1.00 26.13 99 ARG A N 1
ATOM 593 C CA . ARG A 1 79 ? 10.967 6.071 57.639 1.00 26.66 99 ARG A CA 1
ATOM 594 C C . ARG A 1 79 ? 12.256 6.268 56.837 1.00 32.27 99 ARG A C 1
ATOM 595 O O . ARG A 1 79 ? 13.089 7.104 57.201 1.00 31.73 99 ARG A O 1
ATOM 603 N N . ILE A 1 80 ? 12.445 5.474 55.783 1.00 30.22 100 ILE A N 1
ATOM 604 C CA . ILE A 1 80 ? 13.644 5.594 54.945 1.00 30.82 100 ILE A CA 1
ATOM 605 C C . ILE A 1 80 ? 13.285 5.896 53.494 1.00 36.96 100 ILE A C 1
ATOM 606 O O . ILE A 1 80 ? 12.465 5.201 52.887 1.00 36.51 100 ILE A O 1
ATOM 611 N N . CYS A 1 81 ? 13.898 6.943 52.949 1.00 35.11 101 CYS A N 1
ATOM 612 C CA . CYS A 1 81 ? 13.623 7.375 51.583 1.00 35.74 101 CYS A CA 1
ATOM 613 C C . CYS A 1 81 ? 14.790 7.108 50.639 1.00 39.43 101 CYS A C 1
ATOM 614 O O . CYS A 1 81 ? 15.907 7.556 50.885 1.00 38.76 101 CYS A O 1
ATOM 617 N N . HIS A 1 82 ? 14.520 6.397 49.547 1.00 36.27 102 HIS A N 1
ATOM 618 C CA . HIS A 1 82 ? 15.552 6.098 48.553 1.00 36.17 102 HIS A CA 1
ATOM 619 C C . HIS A 1 82 ? 15.211 6.731 47.208 1.00 41.30 102 HIS A C 1
ATOM 620 O O . HIS A 1 82 ? 14.072 7.140 46.968 1.00 41.23 102 HIS A O 1
ATOM 627 N N . CYS A 1 83 ? 16.203 6.794 46.328 1.00 38.15 103 CYS A N 1
ATOM 628 C CA . CYS A 1 83 ? 16.008 7.345 44.993 1.00 37.94 103 CYS A CA 1
ATOM 629 C C . CYS A 1 83 ? 15.241 6.334 44.175 1.00 42.70 103 CYS A C 1
ATOM 630 O O . CYS A 1 83 ? 15.318 5.140 44.450 1.00 42.41 103 CYS A O 1
ATOM 633 N N . ASP A 1 84 ? 14.535 6.779 43.147 1.00 40.23 104 ASP A N 1
ATOM 634 C CA . ASP A 1 84 ? 13.838 5.821 42.310 1.00 40.49 104 ASP A CA 1
ATOM 635 C C . ASP A 1 84 ? 14.869 5.104 41.450 1.00 43.97 104 ASP A C 1
ATOM 636 O O . ASP A 1 84 ? 16.048 5.443 41.481 1.00 43.55 104 ASP A O 1
ATOM 641 N N . SER A 1 85 ? 14.428 4.094 40.714 1.00 40.34 105 SER A N 1
ATOM 642 C CA . SER A 1 85 ? 15.318 3.271 39.893 1.00 40.06 105 SER A CA 1
ATOM 643 C C . SER A 1 85 ? 16.041 3.989 38.748 1.00 42.35 105 SER A C 1
ATOM 644 O O . SER A 1 85 ? 16.892 3.405 38.084 1.00 41.76 105 SER A O 1
ATOM 647 N N . ASN A 1 86 ? 15.690 5.246 38.508 1.00 37.94 106 ASN A N 1
ATOM 648 C CA . ASN A 1 86 ? 16.294 6.035 37.426 1.00 37.20 106 ASN A CA 1
ATOM 649 C C . ASN A 1 86 ? 17.398 6.906 37.967 1.00 38.70 106 ASN A C 1
ATOM 650 O O . ASN A 1 86 ? 17.989 7.702 37.240 1.00 38.24 106 ASN A O 1
ATOM 655 N N . SER A 1 87 ? 17.565 6.869 39.276 1.00 33.38 107 SER A N 1
ATOM 656 C CA . SER A 1 87 ? 18.516 7.750 39.903 1.00 32.37 107 SER A CA 1
ATOM 657 C C . SER A 1 87 ? 19.428 7.012 40.853 1.00 34.31 107 SER A C 1
ATOM 658 O O . SER A 1 87 ? 19.193 5.860 41.200 1.00 33.42 107 SER A O 1
ATOM 661 N N . TYR A 1 88 ? 20.478 7.700 41.269 1.00 30.11 108 TYR A N 1
ATOM 662 C CA . TYR A 1 88 ? 21.391 7.179 42.260 1.00 29.92 108 TYR A CA 1
ATOM 663 C C . TYR A 1 88 ? 21.567 8.314 43.255 1.00 36.42 108 TYR A C 1
ATOM 664 O O . TYR A 1 88 ? 21.223 9.464 42.970 1.00 35.67 108 TYR A O 1
ATOM 673 N N . CYS A 1 89 ? 22.006 7.962 44.453 1.00 35.36 109 CYS A N 1
ATOM 674 C CA . CYS A 1 89 ? 22.145 8.926 45.532 1.00 36.55 109 CYS A CA 1
ATOM 675 C C . CYS A 1 89 ? 23.462 9.677 45.528 1.00 41.71 109 CYS A C 1
ATOM 676 O O . CYS A 1 89 ? 24.530 9.074 45.444 1.00 41.23 109 CYS A O 1
ATOM 679 N N . LEU A 1 90 ? 23.383 10.994 45.674 1.00 39.81 110 LEU A N 1
ATOM 680 C CA . LEU A 1 90 ? 24.584 11.820 45.715 1.00 40.50 110 LEU A CA 1
ATOM 681 C C . LEU A 1 90 ? 25.026 12.159 47.141 1.00 45.04 110 LEU A C 1
ATOM 682 O O . LEU A 1 90 ? 26.200 12.444 47.386 1.00 44.48 110 LEU A O 1
ATOM 687 N N . LEU A 1 91 ? 24.084 12.102 48.077 1.00 42.27 111 LEU A N 1
ATOM 688 C CA . LEU A 1 91 ? 24.375 12.369 49.483 1.00 42.46 111 LEU A CA 1
ATOM 689 C C . LEU A 1 91 ? 23.462 11.530 50.366 1.00 46.56 111 LEU A C 1
ATOM 690 O O . LEU A 1 91 ? 22.244 11.724 50.393 1.00 46.21 111 LEU A O 1
ATOM 695 N N . LYS A 1 92 ? 24.060 10.570 51.060 1.00 43.13 112 LYS A N 1
ATOM 696 C CA . LYS A 1 92 ? 23.316 9.677 51.933 1.00 42.81 112 LYS A CA 1
ATOM 697 C C . LYS A 1 92 ? 23.387 10.150 53.370 1.00 46.90 112 LYS A C 1
ATOM 698 O O . LYS A 1 92 ? 24.380 10.744 53.794 1.00 46.10 112 LYS A O 1
ATOM 704 N N . ALA A 1 93 ? 22.344 9.827 54.127 1.00 43.98 113 ALA A N 1
ATOM 705 C CA . ALA A 1 93 ? 22.304 10.105 55.554 1.00 43.90 113 ALA A CA 1
ATOM 706 C C . ALA A 1 93 ? 22.890 8.842 56.180 1.00 48.05 113 ALA A C 1
ATOM 707 O O . ALA A 1 93 ? 22.977 7.809 55.515 1.00 47.43 113 ALA A O 1
ATOM 709 N N . SER A 1 94 ? 23.310 8.919 57.438 1.00 45.08 114 SER A N 1
ATOM 710 C CA . SER A 1 94 ? 23.916 7.762 58.095 1.00 44.98 114 SER A CA 1
ATOM 711 C C . SER A 1 94 ? 23.024 6.519 58.175 1.00 48.46 114 SER A C 1
ATOM 712 O O . SER A 1 94 ? 23.523 5.394 58.235 1.00 48.09 114 SER A O 1
ATOM 715 N N . ASP A 1 95 ? 21.709 6.716 58.169 1.00 44.57 115 ASP A N 1
ATOM 716 C CA . ASP A 1 95 ? 20.783 5.588 58.231 1.00 44.18 115 ASP A CA 1
ATOM 717 C C . ASP A 1 95 ? 20.393 5.048 56.855 1.00 47.26 115 ASP A C 1
ATOM 718 O O . ASP A 1 95 ? 19.535 4.173 56.748 1.00 46.83 115 ASP A O 1
ATOM 723 N N . GLY A 1 96 ? 21.026 5.562 55.806 1.00 43.16 116 GLY A N 1
ATOM 724 C CA . GLY A 1 96 ? 20.757 5.101 54.455 1.00 42.83 116 GLY A CA 1
ATOM 725 C C . GLY A 1 96 ? 19.779 5.969 53.691 1.00 46.40 116 GLY A C 1
ATOM 726 O O . GLY A 1 96 ? 19.585 5.791 52.488 1.00 46.44 116 GLY A O 1
ATOM 727 N N . ASN A 1 97 ? 19.158 6.911 54.394 1.00 41.88 117 ASN A N 1
ATOM 728 C CA . ASN A 1 97 ? 18.210 7.816 53.771 1.00 41.08 117 ASN A CA 1
ATOM 729 C C . ASN A 1 97 ? 18.945 8.697 52.779 1.00 44.19 117 ASN A C 1
ATOM 730 O O . ASN A 1 97 ? 19.953 9.322 53.115 1.00 43.64 117 ASN A O 1
ATOM 735 N N . CYS A 1 98 ? 18.437 8.757 51.555 1.00 39.92 118 CYS A N 1
ATOM 736 C CA . CYS A 1 98 ? 19.074 9.604 50.568 1.00 39.07 118 CYS A CA 1
ATOM 737 C C . CYS A 1 98 ? 18.506 10.994 50.628 1.00 44.07 118 CYS A C 1
ATOM 738 O O . CYS A 1 98 ? 17.292 11.188 50.548 1.00 43.80 118 CYS A O 1
ATOM 741 N N . VAL A 1 99 ? 19.393 11.966 50.722 1.00 41.46 119 VAL A N 1
ATOM 742 C CA . VAL A 1 99 ? 18.966 13.347 50.764 1.00 41.67 119 VAL A CA 1
ATOM 743 C C . VAL A 1 99 ? 18.866 13.840 49.348 1.00 46.38 119 VAL A C 1
ATOM 744 O O . VAL A 1 99 ? 17.952 14.578 48.989 1.00 46.36 119 VAL A O 1
ATOM 748 N N . THR A 1 100 ? 19.875 13.487 48.564 1.00 42.75 120 THR A N 1
ATOM 749 C CA . THR A 1 100 ? 20.007 14.013 47.224 1.00 42.19 120 THR A CA 1
ATOM 750 C C . THR A 1 100 ? 20.181 12.990 46.103 1.00 44.11 120 THR A C 1
ATOM 751 O O . THR A 1 100 ? 21.211 12.325 45.999 1.00 43.90 120 THR A O 1
ATOM 755 N N . CYS A 1 101 ? 19.186 12.932 45.225 1.00 38.77 121 CYS A N 1
ATOM 756 C CA . CYS A 1 101 ? 19.208 12.018 44.087 1.00 37.72 121 CYS A CA 1
ATOM 757 C C . CYS A 1 101 ? 19.640 12.689 42.782 1.00 40.04 121 CYS A C 1
ATOM 758 O O . CYS A 1 101 ? 19.366 13.870 42.552 1.00 40.03 121 CYS A O 1
ATOM 761 N N . ALA A 1 102 ? 20.312 11.917 41.932 1.00 34.68 122 ALA A N 1
ATOM 762 C CA . ALA A 1 102 ? 20.764 12.390 40.629 1.00 33.38 122 ALA A CA 1
ATOM 763 C C . ALA A 1 102 ? 20.378 11.337 39.597 1.00 34.44 122 ALA A C 1
ATOM 764 O O . ALA A 1 102 ? 20.481 10.135 39.851 1.00 33.32 122 ALA A O 1
ATOM 766 N N . PRO A 1 103 ? 19.887 11.775 38.428 1.00 29.49 123 PRO A N 1
ATOM 767 C CA . PRO A 1 103 ? 19.468 10.778 37.437 1.00 28.50 123 PRO A CA 1
ATOM 768 C C . PRO A 1 103 ? 20.636 9.965 36.910 1.00 29.69 123 PRO A C 1
ATOM 769 O O . PRO A 1 103 ? 21.729 10.489 36.721 1.00 28.66 123 PRO A O 1
ATOM 773 N N . LYS A 1 104 ? 20.398 8.680 36.672 1.00 25.01 124 LYS A N 1
ATOM 774 C CA . LYS A 1 104 ? 21.429 7.817 36.120 1.00 24.43 124 LYS A CA 1
ATOM 775 C C . LYS A 1 104 ? 21.708 8.269 34.692 1.00 28.32 124 LYS A C 1
ATOM 776 O O . LYS A 1 104 ? 20.794 8.695 33.985 1.00 27.89 124 LYS A O 1
ATOM 782 N N . THR A 1 105 ? 22.963 8.163 34.266 1.00 24.60 125 THR A N 1
ATOM 783 C CA . THR A 1 105 ? 23.331 8.507 32.898 1.00 24.24 125 THR A CA 1
ATOM 784 C C . THR A 1 105 ? 22.576 7.595 31.937 1.00 28.91 125 THR A C 1
ATOM 785 O O . THR A 1 105 ? 22.523 6.381 32.142 1.00 28.40 125 THR A O 1
ATOM 789 N N . LYS A 1 106 ? 22.020 8.168 30.872 1.00 26.19 126 LYS A N 1
ATOM 790 C CA . LYS A 1 106 ? 21.323 7.369 29.870 1.00 26.25 126 LYS A CA 1
ATOM 791 C C . LYS A 1 106 ? 22.309 7.003 28.770 1.00 30.50 126 LYS A C 1
ATOM 792 O O . LYS A 1 106 ? 23.090 7.846 28.324 1.00 30.05 126 LYS A O 1
ATOM 798 N N . CYS A 1 107 ? 22.308 5.737 28.364 1.00 27.30 127 CYS A N 1
ATOM 799 C CA . CYS A 1 107 ? 23.205 5.293 27.302 1.00 27.31 127 CYS A CA 1
ATOM 800 C C . CYS A 1 107 ? 22.669 5.822 25.972 1.00 33.51 127 CYS A C 1
ATOM 801 O O . CYS A 1 107 ? 21.461 5.824 25.746 1.00 33.30 127 CYS A O 1
ATOM 804 N N . GLY A 1 108 ? 23.561 6.295 25.109 1.00 31.47 128 GLY A N 1
ATOM 805 C CA . GLY A 1 108 ? 23.169 6.832 23.818 1.00 31.98 128 GLY A CA 1
ATOM 806 C C . GLY A 1 108 ? 22.741 5.762 22.832 1.00 36.94 128 GLY A C 1
ATOM 807 O O . GLY A 1 108 ? 22.793 4.569 23.129 1.00 36.47 128 GLY A O 1
ATOM 808 N N . ARG A 1 109 ? 22.305 6.188 21.652 1.00 34.35 129 ARG A N 1
ATOM 809 C CA . ARG A 1 109 ? 21.891 5.241 20.623 1.00 34.21 129 ARG A CA 1
ATOM 810 C C . ARG A 1 109 ? 23.113 4.432 20.237 1.00 38.50 129 ARG A C 1
ATOM 811 O O . ARG A 1 109 ? 24.200 4.987 20.076 1.00 38.55 129 ARG A O 1
ATOM 819 N N . GLY A 1 110 ? 22.956 3.117 20.144 1.00 35.00 130 GLY A N 1
ATOM 820 C CA . GLY A 1 110 ? 24.075 2.251 19.829 1.00 34.80 130 GLY A CA 1
ATOM 821 C C . GLY A 1 110 ? 24.797 1.769 21.076 1.00 38.14 130 GLY A C 1
ATOM 822 O O . GLY A 1 110 ? 25.754 1.001 20.990 1.00 37.89 130 GLY A O 1
ATOM 823 N N . TYR A 1 111 ? 24.339 2.229 22.239 1.00 33.92 131 TYR A N 1
ATOM 824 C CA . TYR A 1 111 ? 24.914 1.826 23.522 1.00 33.14 131 TYR A CA 1
ATOM 825 C C . TYR A 1 111 ? 23.827 1.219 24.400 1.00 35.40 131 TYR A C 1
ATOM 826 O O . TYR A 1 111 ? 22.641 1.452 24.182 1.00 35.21 131 TYR A O 1
ATOM 835 N N . GLY A 1 112 ? 24.237 0.464 25.412 1.00 30.86 132 GLY A N 1
ATOM 836 C CA . GLY A 1 112 ? 23.317 -0.167 26.342 1.00 30.00 132 GLY A CA 1
ATOM 837 C C . GLY A 1 112 ? 23.963 -0.344 27.699 1.00 32.19 132 GLY A C 1
ATOM 838 O O . GLY A 1 112 ? 25.176 -0.201 27.837 1.00 31.20 132 GLY A O 1
ATOM 839 N N . LYS A 1 113 ? 23.147 -0.639 28.706 1.00 28.17 133 LYS A N 1
ATOM 840 C CA . LYS A 1 113 ? 23.635 -0.816 30.068 1.00 27.32 133 LYS A CA 1
ATOM 841 C C . LYS A 1 113 ? 24.570 -2.010 30.195 1.00 30.11 133 LYS A C 1
ATOM 842 O O . LYS A 1 113 ? 24.234 -3.114 29.784 1.00 29.62 133 LYS A O 1
ATOM 848 N N . LYS A 1 114 ? 25.739 -1.785 30.785 1.00 25.95 134 LYS A N 1
ATOM 849 C CA . LYS A 1 114 ? 26.688 -2.865 31.006 1.00 25.37 134 LYS A CA 1
ATOM 850 C C . LYS A 1 114 ? 26.620 -3.251 32.474 1.00 28.95 134 LYS A C 1
ATOM 851 O O . LYS A 1 114 ? 26.912 -4.385 32.852 1.00 29.32 134 LYS A O 1
ATOM 857 N N . GLY A 1 115 ? 26.215 -2.296 33.301 1.00 23.81 135 GLY A N 1
ATOM 858 C CA . GLY A 1 115 ? 26.101 -2.498 34.730 1.00 22.83 135 GLY A CA 1
ATOM 859 C C . GLY A 1 115 ? 26.072 -1.145 35.398 1.00 25.70 135 GLY A C 1
ATOM 860 O O . GLY A 1 115 ? 25.746 -0.145 34.754 1.00 24.79 135 GLY A O 1
ATOM 861 N N . GLU A 1 116 ? 26.424 -1.106 36.680 1.00 21.91 136 GLU A N 1
ATOM 862 C CA . GLU A 1 116 ? 26.461 0.143 37.428 1.00 21.69 136 GLU A CA 1
ATOM 863 C C . GLU A 1 116 ? 27.786 0.274 38.154 1.00 25.25 136 GLU A C 1
ATOM 864 O O . GLU A 1 116 ? 28.400 -0.728 38.526 1.00 24.53 136 GLU A O 1
ATOM 870 N N . ASP A 1 117 ? 28.215 1.507 38.391 1.00 21.70 137 ASP A N 1
ATOM 871 C CA . ASP A 1 117 ? 29.444 1.715 39.142 1.00 21.11 137 ASP A CA 1
ATOM 872 C C . ASP A 1 117 ? 29.124 1.700 40.636 1.00 24.18 137 ASP A C 1
ATOM 873 O O . ASP A 1 117 ? 27.959 1.640 41.020 1.00 23.73 137 ASP A O 1
ATOM 878 N N . GLU A 1 118 ? 30.150 1.698 41.476 1.00 20.19 138 GLU A N 1
ATOM 879 C CA . GLU A 1 118 ? 29.950 1.617 42.922 1.00 19.81 138 GLU A CA 1
ATOM 880 C C . GLU A 1 118 ? 29.038 2.699 43.505 1.00 24.03 138 GLU A C 1
ATOM 881 O O . GLU A 1 118 ? 28.524 2.559 44.622 1.00 23.75 138 GLU A O 1
ATOM 887 N N . MET A 1 119 ? 28.849 3.776 42.747 1.00 20.21 139 MET A N 1
ATOM 888 C CA . MET A 1 119 ? 28.035 4.911 43.171 1.00 19.94 139 MET A CA 1
ATOM 889 C C . MET A 1 119 ? 26.564 4.699 42.802 1.00 24.19 139 MET A C 1
ATOM 890 O O . MET A 1 119 ? 25.689 5.437 43.254 1.00 24.17 139 MET A O 1
ATOM 898 N N . GLY A 1 120 ? 26.300 3.706 41.958 1.00 20.97 140 GLY A N 1
ATOM 899 C CA . GLY A 1 120 ? 24.951 3.414 41.502 1.00 20.82 140 GLY A CA 1
ATOM 900 C C . GLY A 1 120 ? 24.622 3.969 40.122 1.00 24.65 140 GLY A C 1
ATOM 901 O O . GLY A 1 120 ? 23.485 3.845 39.660 1.00 23.79 140 GLY A O 1
ATOM 902 N N . ASN A 1 121 ? 25.608 4.570 39.453 1.00 21.71 141 ASN A N 1
ATOM 903 C CA . ASN A 1 121 ? 25.395 5.127 38.113 1.00 21.47 141 ASN A CA 1
ATOM 904 C C . ASN A 1 121 ? 25.586 4.091 37.008 1.00 26.07 141 ASN A C 1
ATOM 905 O O . ASN A 1 121 ? 26.298 3.104 37.179 1.00 26.16 141 ASN A O 1
ATOM 910 N N . THR A 1 122 ? 24.958 4.339 35.866 1.00 22.92 142 THR A N 1
ATOM 911 C CA . THR A 1 122 ? 25.029 3.434 34.722 1.00 22.80 142 THR A CA 1
ATOM 912 C C . THR A 1 122 ? 26.399 3.399 34.051 1.00 26.78 142 THR A C 1
ATOM 913 O O . THR A 1 122 ? 27.026 4.438 33.830 1.00 26.14 142 THR A O 1
ATOM 917 N N . ILE A 1 123 ? 26.829 2.192 33.693 1.00 23.62 143 ILE A N 1
ATOM 918 C CA . ILE A 1 123 ? 28.051 1.971 32.922 1.00 23.34 143 ILE A CA 1
ATOM 919 C C . ILE A 1 123 ? 27.548 1.520 31.555 1.00 27.88 143 ILE A C 1
ATOM 920 O O . ILE A 1 123 ? 26.856 0.510 31.446 1.00 27.34 143 ILE A O 1
ATOM 925 N N . CYS A 1 124 ? 27.848 2.294 30.522 1.00 25.35 144 CYS A N 1
ATOM 926 C CA . CYS A 1 124 ? 27.365 1.979 29.183 1.00 25.57 144 CYS A CA 1
ATOM 927 C C . CYS A 1 124 ? 28.406 1.294 28.316 1.00 29.79 144 CYS A C 1
ATOM 928 O O . CYS A 1 124 ? 29.584 1.648 28.343 1.00 29.00 144 CYS A O 1
ATOM 931 N N . LYS A 1 125 ? 27.954 0.324 27.530 1.00 27.14 145 LYS A N 1
ATOM 932 C CA . LYS A 1 125 ? 28.830 -0.378 26.598 1.00 27.15 145 LYS A CA 1
ATOM 933 C C . LYS A 1 125 ? 28.223 -0.226 25.222 1.00 32.54 145 LYS A C 1
ATOM 934 O O . LYS A 1 125 ? 27.015 -0.014 25.086 1.00 31.76 145 LYS A O 1
ATOM 940 N N . LYS A 1 126 ? 29.055 -0.329 24.202 1.00 30.83 146 LYS A N 1
ATOM 941 C CA . LYS A 1 126 ? 28.574 -0.225 22.836 1.00 31.54 146 LYS A CA 1
ATOM 942 C C . LYS A 1 126 ? 27.923 -1.538 22.454 1.00 37.81 146 LYS A C 1
ATOM 943 O O . LYS A 1 126 ? 28.418 -2.604 22.800 1.00 37.21 146 LYS A O 1
ATOM 949 N N . CYS A 1 127 ? 26.810 -1.456 21.741 1.00 36.23 147 CYS A N 1
ATOM 950 C CA . CYS A 1 127 ? 26.120 -2.654 21.297 1.00 36.90 147 CYS A CA 1
ATOM 951 C C . CYS A 1 127 ? 26.781 -3.062 19.991 1.00 40.30 147 CYS A C 1
ATOM 952 O O . CYS A 1 127 ? 27.076 -2.212 19.164 1.00 40.00 147 CYS A O 1
ATOM 955 N N . ARG A 1 128 ? 27.030 -4.356 19.817 1.00 36.39 148 ARG A N 1
ATOM 956 C CA . ARG A 1 128 ? 27.634 -4.829 18.573 1.00 52.24 148 ARG A CA 1
ATOM 957 C C . ARG A 1 128 ? 26.490 -4.978 17.582 1.00 72.75 148 ARG A C 1
ATOM 958 O O . ARG A 1 128 ? 26.527 -4.397 16.489 1.00 42.20 148 ARG A O 1
ATOM 960 N N . CYS B 1 2 ? 37.237 -0.944 -14.365 1.00 31.32 22 CYS B N 1
ATOM 961 C CA . CYS B 1 2 ? 37.682 0.239 -13.639 1.00 31.04 22 CYS B CA 1
ATOM 962 C C . CYS B 1 2 ? 37.967 -0.133 -12.189 1.00 38.85 22 CYS B C 1
ATOM 963 O O . CYS B 1 2 ? 37.225 -0.919 -11.599 1.00 39.02 22 CYS B O 1
ATOM 966 N N . GLU B 1 3 ? 39.054 0.389 -11.622 1.00 37.80 23 GLU B N 1
ATOM 967 C CA . GLU B 1 3 ? 39.378 0.075 -10.233 1.00 38.52 23 GLU B CA 1
ATOM 968 C C . GLU B 1 3 ? 38.650 0.958 -9.238 1.00 43.17 23 GLU B C 1
ATOM 969 O O . GLU B 1 3 ? 38.807 2.178 -9.239 1.00 42.74 23 GLU B O 1
ATOM 975 N N . GLN B 1 4 ? 37.842 0.322 -8.396 1.00 39.53 24 GLN B N 1
ATOM 976 C CA . GLN B 1 4 ? 37.052 1.021 -7.388 1.00 39.27 24 GLN B CA 1
ATOM 977 C C . GLN B 1 4 ? 37.861 1.904 -6.436 1.00 42.94 24 GLN B C 1
ATOM 978 O O . GLN B 1 4 ? 38.960 1.561 -6.002 1.00 42.63 24 GLN B O 1
ATOM 980 N N . GLY B 1 5 ? 37.295 3.069 -6.144 1.00 39.92 25 GLY B N 1
ATOM 981 C CA . GLY B 1 5 ? 37.925 4.042 -5.274 1.00 39.61 25 GLY B CA 1
ATOM 982 C C . GLY B 1 5 ? 39.053 4.726 -6.007 1.00 42.80 25 GLY B C 1
ATOM 983 O O . GLY B 1 5 ? 39.761 5.549 -5.447 1.00 42.87 25 GLY B O 1
ATOM 984 N N . VAL B 1 6 ? 39.227 4.372 -7.273 1.00 38.01 26 VAL B N 1
ATOM 985 C CA . VAL B 1 6 ? 40.285 4.963 -8.088 1.00 37.02 26 VAL B CA 1
ATOM 986 C C . VAL B 1 6 ? 39.764 5.536 -9.403 1.00 37.34 26 VAL B C 1
ATOM 987 O O . VAL B 1 6 ? 40.247 6.563 -9.879 1.00 36.66 26 VAL B O 1
ATOM 991 N N . SER B 1 7 ? 38.789 4.848 -9.986 1.00 31.61 27 SER B N 1
ATOM 992 C CA . SER B 1 7 ? 38.182 5.287 -11.224 1.00 30.21 27 SER B CA 1
ATOM 993 C C . SER B 1 7 ? 36.737 4.850 -11.253 1.00 30.88 27 SER B C 1
ATOM 994 O O . SER B 1 7 ? 36.300 4.056 -10.429 1.00 29.99 27 SER B O 1
ATOM 997 N N . TYR B 1 8 ? 36.003 5.375 -12.222 1.00 25.30 28 TYR B N 1
ATOM 998 C CA . TYR B 1 8 ? 34.608 5.024 -12.401 1.00 24.03 28 TYR B CA 1
ATOM 999 C C . TYR B 1 8 ? 34.367 4.856 -13.898 1.00 26.80 28 TYR B C 1
ATOM 1000 O O . TYR B 1 8 ? 35.089 5.423 -14.721 1.00 25.67 28 TYR B O 1
ATOM 1009 N N . TYR B 1 9 ? 33.362 4.062 -14.250 1.00 23.34 29 TYR B N 1
ATOM 1010 C CA . TYR B 1 9 ? 33.045 3.859 -15.648 1.00 23.22 29 TYR B CA 1
ATOM 1011 C C . TYR B 1 9 ? 32.155 4.974 -16.160 1.00 28.68 29 TYR B C 1
ATOM 1012 O O . TYR B 1 9 ? 31.037 5.166 -15.677 1.00 28.79 29 TYR B O 1
ATOM 1021 N N . ASN B 1 10 ? 32.651 5.700 -17.154 1.00 25.91 30 ASN B N 1
ATOM 1022 C CA . ASN B 1 10 ? 31.886 6.767 -17.767 1.00 26.05 30 ASN B CA 1
ATOM 1023 C C . ASN B 1 10 ? 31.274 6.208 -19.046 1.00 30.59 30 ASN B C 1
ATOM 1024 O O . ASN B 1 10 ? 31.970 6.010 -20.044 1.00 30.02 30 ASN B O 1
ATOM 1029 N N . SER B 1 11 ? 29.982 5.895 -18.991 1.00 27.66 31 SER B N 1
ATOM 1030 C CA . SER B 1 11 ? 29.291 5.293 -20.124 1.00 27.84 31 SER B CA 1
ATOM 1031 C C . SER B 1 11 ? 29.224 6.171 -21.369 1.00 31.80 31 SER B C 1
ATOM 1032 O O . SER B 1 11 ? 29.323 5.675 -22.488 1.00 31.84 31 SER B O 1
ATOM 1035 N N . GLN B 1 12 ? 29.068 7.476 -21.171 1.00 27.86 32 GLN B N 1
ATOM 1036 C CA . GLN B 1 12 ? 29.011 8.417 -22.280 1.00 27.58 32 GLN B CA 1
ATOM 1037 C C . GLN B 1 12 ? 30.321 8.384 -23.067 1.00 30.10 32 GLN B C 1
ATOM 1038 O O . GLN B 1 12 ? 30.321 8.425 -24.298 1.00 30.04 32 GLN B O 1
ATOM 1044 N N . GLU B 1 13 ? 31.440 8.310 -22.355 1.00 24.98 33 GLU B N 1
ATOM 1045 C CA . GLU B 1 13 ? 32.744 8.293 -23.008 1.00 23.74 33 GLU B CA 1
ATOM 1046 C C . GLU B 1 13 ? 33.291 6.885 -23.256 1.00 25.84 33 GLU B C 1
ATOM 1047 O O . GLU B 1 13 ? 34.379 6.728 -23.817 1.00 25.21 33 GLU B O 1
ATOM 1053 N N . LEU B 1 14 ? 32.536 5.872 -22.837 1.00 21.58 34 LEU B N 1
ATOM 1054 C CA . LEU B 1 14 ? 32.946 4.474 -22.991 1.00 21.21 34 LEU B CA 1
ATOM 1055 C C . LEU B 1 14 ? 34.370 4.265 -22.487 1.00 25.45 34 LEU B C 1
ATOM 1056 O O . LEU B 1 14 ? 35.231 3.776 -23.220 1.00 24.85 34 LEU B O 1
ATOM 1061 N N . LYS B 1 15 ? 34.614 4.633 -21.233 1.00 22.30 35 LYS B N 1
ATOM 1062 C CA . LYS B 1 15 ? 35.940 4.476 -20.652 1.00 22.16 35 LYS B CA 1
ATOM 1063 C C . LYS B 1 15 ? 35.953 4.732 -19.143 1.00 27.24 35 LYS B C 1
ATOM 1064 O O . LYS B 1 15 ? 35.018 5.301 -18.584 1.00 25.66 35 LYS B O 1
ATOM 1070 N N . CYS B 1 16 ? 37.025 4.295 -18.492 1.00 26.07 36 CYS B N 1
ATOM 1071 C CA . CYS B 1 16 ? 37.194 4.536 -17.069 1.00 27.10 36 CYS B CA 1
ATOM 1072 C C . CYS B 1 16 ? 37.785 5.928 -16.954 1.00 30.25 36 CYS B C 1
ATOM 1073 O O . CYS B 1 16 ? 38.708 6.277 -17.696 1.00 30.35 36 CYS B O 1
ATOM 1076 N N . CYS B 1 17 ? 37.272 6.712 -16.015 1.00 25.03 37 CYS B N 1
ATOM 1077 C CA . CYS B 1 17 ? 37.806 8.042 -15.771 1.00 23.95 37 CYS B CA 1
ATOM 1078 C C . CYS B 1 17 ? 38.232 8.103 -14.319 1.00 26.60 37 CYS B C 1
ATOM 1079 O O . CYS B 1 17 ? 37.639 7.454 -13.463 1.00 25.37 37 CYS B O 1
ATOM 1082 N N . LYS B 1 18 ? 39.344 8.766 -14.063 1.00 23.20 38 LYS B N 1
ATOM 1083 C CA . LYS B 1 18 ? 39.883 8.828 -12.722 1.00 22.73 38 LYS B CA 1
ATOM 1084 C C . LYS B 1 18 ? 39.075 9.666 -11.736 1.00 26.92 38 LYS B C 1
ATOM 1085 O O . LYS B 1 18 ? 38.503 10.696 -12.086 1.00 26.56 38 LYS B O 1
ATOM 1091 N N . LEU B 1 19 ? 39.035 9.184 -10.498 1.00 23.54 39 LEU B N 1
ATOM 1092 C CA . LEU B 1 19 ? 38.381 9.887 -9.407 1.00 23.31 39 LEU B CA 1
ATOM 1093 C C . LEU B 1 19 ? 39.415 10.884 -8.914 1.00 26.88 39 LEU B C 1
ATOM 1094 O O . LEU B 1 19 ? 40.602 10.738 -9.195 1.00 26.70 39 LEU B O 1
ATOM 1099 N N . CYS B 1 20 ? 38.970 11.918 -8.216 1.00 22.86 40 CYS B N 1
ATOM 1100 C CA . CYS B 1 20 ? 39.905 12.923 -7.730 1.00 22.54 40 CYS B CA 1
ATOM 1101 C C . CYS B 1 20 ? 40.334 12.655 -6.287 1.00 26.62 40 CYS B C 1
ATOM 1102 O O . CYS B 1 20 ? 39.509 12.315 -5.437 1.00 26.05 40 CYS B O 1
ATOM 1105 N N . LYS B 1 21 ? 41.639 12.733 -6.041 1.00 23.51 41 LYS B N 1
ATOM 1106 C CA . LYS B 1 21 ? 42.200 12.454 -4.719 1.00 23.52 41 LYS B CA 1
ATOM 1107 C C . LYS B 1 21 ? 41.796 13.495 -3.682 1.00 27.34 41 LYS B C 1
ATOM 1108 O O . LYS B 1 21 ? 41.486 14.631 -4.024 1.00 26.80 41 LYS B O 1
ATOM 1114 N N . PRO B 1 22 ? 41.762 13.101 -2.396 1.00 23.88 42 PRO B N 1
ATOM 1115 C CA . PRO B 1 22 ? 41.375 14.054 -1.354 1.00 23.53 42 PRO B CA 1
ATOM 1116 C C . PRO B 1 22 ? 42.224 15.308 -1.448 1.00 26.75 42 PRO B C 1
ATOM 1117 O O . PRO B 1 22 ? 43.435 15.230 -1.649 1.00 26.15 42 PRO B O 1
ATOM 1121 N N . GLY B 1 23 ? 41.580 16.466 -1.359 1.00 22.72 43 GLY B N 1
ATOM 1122 C CA . GLY B 1 23 ? 42.282 17.728 -1.482 1.00 22.38 43 GLY B CA 1
ATOM 1123 C C . GLY B 1 23 ? 42.088 18.294 -2.879 1.00 25.90 43 GLY B C 1
ATOM 1124 O O . GLY B 1 23 ? 42.541 19.398 -3.181 1.00 25.68 43 GLY B O 1
ATOM 1125 N N . THR B 1 24 ? 41.429 17.516 -3.737 1.00 21.39 44 THR B N 1
ATOM 1126 C CA . THR B 1 24 ? 41.118 17.944 -5.100 1.00 20.69 44 THR B CA 1
ATOM 1127 C C . THR B 1 24 ? 39.667 17.610 -5.420 1.00 23.05 44 THR B C 1
ATOM 1128 O O . THR B 1 24 ? 39.013 16.876 -4.679 1.00 22.28 44 THR B O 1
ATOM 1132 N N . TYR B 1 25 ? 39.175 18.139 -6.535 1.00 18.77 45 TYR B N 1
ATOM 1133 C CA . TYR B 1 25 ? 37.798 17.911 -6.944 1.00 18.04 45 TYR B CA 1
ATOM 1134 C C . TYR B 1 25 ? 37.743 17.834 -8.462 1.00 21.48 45 TYR B C 1
ATOM 1135 O O . TYR B 1 25 ? 38.720 18.149 -9.139 1.00 20.69 45 TYR B O 1
ATOM 1144 N N . SER B 1 26 ? 36.594 17.425 -8.993 1.00 17.94 46 SER B N 1
ATOM 1145 C CA . SER B 1 26 ? 36.421 17.340 -10.437 1.00 17.53 46 SER B CA 1
ATOM 1146 C C . SER B 1 26 ? 36.247 18.727 -11.037 1.00 21.80 46 SER B C 1
ATOM 1147 O O . SER B 1 26 ? 35.127 19.233 -11.134 1.00 20.98 46 SER B O 1
ATOM 1150 N N . ASP B 1 27 ? 37.366 19.336 -11.427 1.00 19.01 47 ASP B N 1
ATOM 1151 C CA . ASP B 1 27 ? 37.369 20.652 -12.057 1.00 19.01 47 ASP B CA 1
ATOM 1152 C C . ASP B 1 27 ? 36.665 20.501 -13.409 1.00 24.44 47 ASP B C 1
ATOM 1153 O O . ASP B 1 27 ? 35.733 21.240 -13.726 1.00 24.20 47 ASP B O 1
ATOM 1158 N N . HIS B 1 28 ? 37.086 19.500 -14.178 1.00 21.88 48 HIS B N 1
ATOM 1159 C CA . HIS B 1 28 ? 36.447 19.170 -15.450 1.00 22.00 48 HIS B CA 1
ATOM 1160 C C . HIS B 1 28 ? 36.414 17.662 -15.560 1.00 26.58 48 HIS B C 1
ATOM 1161 O O . HIS B 1 28 ? 37.436 16.989 -15.412 1.00 26.23 48 HIS B O 1
ATOM 1168 N N . ARG B 1 29 ? 35.235 17.112 -15.772 1.00 23.45 49 ARG B N 1
ATOM 1169 C CA . ARG B 1 29 ? 35.132 15.679 -15.894 1.00 23.43 49 ARG B CA 1
ATOM 1170 C C . ARG B 1 29 ? 35.718 15.226 -17.220 1.00 26.66 49 ARG B C 1
ATOM 1171 O O . ARG B 1 29 ? 35.837 16.002 -18.164 1.00 25.91 49 ARG B O 1
ATOM 1179 N N . CYS B 1 30 ? 36.108 13.963 -17.278 1.00 23.30 50 CYS B N 1
ATOM 1180 C CA . CYS B 1 30 ? 36.716 13.419 -18.486 1.00 23.08 50 CYS B CA 1
ATOM 1181 C C . CYS B 1 30 ? 35.824 13.580 -19.720 1.00 26.44 50 CYS B C 1
ATOM 1182 O O . CYS B 1 30 ? 34.595 13.611 -19.623 1.00 25.95 50 CYS B O 1
ATOM 1185 N N . ASP B 1 31 ? 36.459 13.652 -20.882 1.00 22.81 51 ASP B N 1
ATOM 1186 C CA . ASP B 1 31 ? 35.745 13.736 -22.155 1.00 22.64 51 ASP B CA 1
ATOM 1187 C C . ASP B 1 31 ? 36.466 12.928 -23.235 1.00 26.41 51 ASP B C 1
ATOM 1188 O O . ASP B 1 31 ? 37.386 12.160 -22.939 1.00 25.16 51 ASP B O 1
ATOM 1193 N N . LYS B 1 32 ? 36.048 13.085 -24.487 1.00 23.62 52 LYS B N 1
ATOM 1194 C CA . LYS B 1 32 ? 36.662 12.321 -25.570 1.00 23.50 52 LYS B CA 1
ATOM 1195 C C . LYS B 1 32 ? 38.154 12.572 -25.740 1.00 27.76 52 LYS B C 1
ATOM 1196 O O . LYS B 1 32 ? 38.847 11.794 -26.385 1.00 27.70 52 LYS B O 1
ATOM 1202 N N . TYR B 1 33 ? 38.671 13.643 -25.164 1.00 24.92 53 TYR B N 1
ATOM 1203 C CA . TYR B 1 33 ? 40.091 13.950 -25.335 1.00 25.28 53 TYR B CA 1
ATOM 1204 C C . TYR B 1 33 ? 40.959 13.677 -24.133 1.00 28.27 53 TYR B C 1
ATOM 1205 O O . TYR B 1 33 ? 42.165 13.514 -24.259 1.00 28.14 53 TYR B O 1
ATOM 1214 N N . SER B 1 34 ? 40.366 13.789 -22.958 1.00 23.61 54 SER B N 1
ATOM 1215 C CA . SER B 1 34 ? 41.157 13.747 -21.754 1.00 22.73 54 SER B CA 1
ATOM 1216 C C . SER B 1 34 ? 40.522 13.040 -20.570 1.00 25.18 54 SER B C 1
ATOM 1217 O O . SER B 1 34 ? 39.315 12.832 -20.518 1.00 24.57 54 SER B O 1
ATOM 1220 N N . ASP B 1 35 ? 41.355 12.698 -19.600 1.00 21.05 55 ASP B N 1
ATOM 1221 C CA . ASP B 1 35 ? 40.847 12.091 -18.381 1.00 20.53 55 ASP B CA 1
ATOM 1222 C C . ASP B 1 35 ? 40.315 13.244 -17.542 1.00 23.70 55 ASP B C 1
ATOM 1223 O O . ASP B 1 35 ? 40.295 14.386 -17.991 1.00 22.86 55 ASP B O 1
ATOM 1228 N N . THR B 1 36 ? 39.866 12.930 -16.341 1.00 20.08 56 THR B N 1
ATOM 1229 C CA . THR B 1 36 ? 39.323 13.936 -15.449 1.00 20.02 56 THR B CA 1
ATOM 1230 C C . THR B 1 36 ? 40.380 14.965 -15.108 1.00 24.77 56 THR B C 1
ATOM 1231 O O . THR B 1 36 ? 41.546 14.628 -14.947 1.00 24.71 56 THR B O 1
ATOM 1235 N N . ILE B 1 37 ? 39.973 16.222 -15.009 1.00 21.67 57 ILE B N 1
ATOM 1236 C CA . ILE B 1 37 ? 40.893 17.268 -14.595 1.00 21.71 57 ILE B CA 1
ATOM 1237 C C . ILE B 1 37 ? 40.542 17.556 -13.143 1.00 25.63 57 ILE B C 1
ATOM 1238 O O . ILE B 1 37 ? 39.468 18.085 -12.844 1.00 25.14 57 ILE B O 1
ATOM 1243 N N . CYS B 1 38 ? 41.423 17.142 -12.242 1.00 22.42 58 CYS B N 1
ATOM 1244 C CA . CYS B 1 38 ? 41.210 17.325 -10.813 1.00 22.73 58 CYS B CA 1
ATOM 1245 C C . CYS B 1 38 ? 41.912 18.593 -10.355 1.00 28.02 58 CYS B C 1
ATOM 1246 O O . CYS B 1 38 ? 43.120 18.735 -10.536 1.00 28.82 58 CYS B O 1
ATOM 1249 N N . GLY B 1 39 ? 41.154 19.531 -9.795 1.00 24.01 59 GLY B N 1
ATOM 1250 C CA . GLY B 1 39 ? 41.717 20.786 -9.332 1.00 23.66 59 GLY B CA 1
ATOM 1251 C C . GLY B 1 39 ? 41.916 20.820 -7.827 1.00 27.27 59 GLY B C 1
ATOM 1252 O O . GLY B 1 39 ? 41.200 20.155 -7.087 1.00 24.90 59 GLY B O 1
ATOM 1253 N N . HIS B 1 40 ? 42.900 21.599 -7.381 1.00 26.14 60 HIS B N 1
ATOM 1254 C CA . HIS B 1 40 ? 43.202 21.739 -5.958 1.00 26.95 60 HIS B CA 1
ATOM 1255 C C . HIS B 1 40 ? 42.077 22.495 -5.264 1.00 28.69 60 HIS B C 1
ATOM 1256 O O . HIS B 1 40 ? 41.549 23.464 -5.800 1.00 27.51 60 HIS B O 1
ATOM 1263 N N . CYS B 1 41 ? 41.697 22.036 -4.078 1.00 24.59 61 CYS B N 1
ATOM 1264 C CA . CYS B 1 41 ? 40.641 22.700 -3.326 1.00 23.87 61 CYS B CA 1
ATOM 1265 C C . CYS B 1 41 ? 41.089 24.104 -2.944 1.00 27.49 61 CYS B C 1
ATOM 1266 O O . CYS B 1 41 ? 42.197 24.301 -2.439 1.00 26.80 61 CYS B O 1
ATOM 1269 N N . PRO B 1 42 ? 40.220 25.097 -3.160 1.00 24.26 62 PRO B N 1
ATOM 1270 C CA . PRO B 1 42 ? 40.565 26.470 -2.777 1.00 24.42 62 PRO B CA 1
ATOM 1271 C C . PRO B 1 42 ? 40.516 26.620 -1.257 1.00 29.20 62 PRO B C 1
ATOM 1272 O O . PRO B 1 42 ? 40.045 25.721 -0.552 1.00 28.76 62 PRO B O 1
ATOM 1276 N N . SER B 1 43 ? 41.022 27.743 -0.757 1.00 26.09 63 SER B N 1
ATOM 1277 C CA . SER B 1 43 ? 41.043 27.996 0.681 1.00 25.89 63 SER B CA 1
ATOM 1278 C C . SER B 1 43 ? 39.680 27.751 1.317 1.00 28.41 63 SER B C 1
ATOM 1279 O O . SER B 1 43 ? 38.641 28.043 0.720 1.00 27.60 63 SER B O 1
ATOM 1282 N N . ASP B 1 44 ? 39.699 27.229 2.539 1.00 24.41 64 ASP B N 1
ATOM 1283 C CA . ASP B 1 44 ? 38.479 27.016 3.313 1.00 23.95 64 ASP B CA 1
ATOM 1284 C C . ASP B 1 44 ? 37.484 25.992 2.771 1.00 26.52 64 ASP B C 1
ATOM 1285 O O . ASP B 1 44 ? 36.282 26.066 3.060 1.00 25.83 64 ASP B O 1
ATOM 1290 N N . THR B 1 45 ? 37.996 25.023 2.021 1.00 22.52 65 THR B N 1
ATOM 1291 C CA . THR B 1 45 ? 37.189 23.934 1.472 1.00 22.11 65 THR B CA 1
ATOM 1292 C C . THR B 1 45 ? 38.017 22.669 1.552 1.00 25.44 65 THR B C 1
ATOM 1293 O O . THR B 1 45 ? 39.232 22.729 1.741 1.00 24.89 65 THR B O 1
ATOM 1297 N N . PHE B 1 46 ? 37.368 21.523 1.383 1.00 21.51 66 PHE B N 1
ATOM 1298 C CA . PHE B 1 46 ? 38.076 20.251 1.482 1.00 21.05 66 PHE B CA 1
ATOM 1299 C C . PHE B 1 46 ? 37.358 19.123 0.745 1.00 23.84 66 PHE B C 1
ATOM 1300 O O . PHE B 1 46 ? 36.180 19.226 0.426 1.00 22.61 66 PHE B O 1
ATOM 1308 N N . THR B 1 47 ? 38.070 18.023 0.553 1.00 21.44 67 THR B N 1
ATOM 1309 C CA . THR B 1 47 ? 37.511 16.767 0.045 1.00 21.59 67 THR B CA 1
ATOM 1310 C C . THR B 1 47 ? 38.298 15.707 0.782 1.00 26.64 67 THR B C 1
ATOM 1311 O O . THR B 1 47 ? 39.522 15.799 0.887 1.00 25.43 67 THR B O 1
ATOM 1315 N N . SER B 1 48 ? 37.582 14.744 1.352 1.00 25.09 68 SER B N 1
ATOM 1316 C CA . SER B 1 48 ? 38.191 13.704 2.183 1.00 25.65 68 SER B CA 1
ATOM 1317 C C . SER B 1 48 ? 38.334 12.329 1.546 1.00 31.16 68 SER B C 1
ATOM 1318 O O . SER B 1 48 ? 38.891 11.415 2.149 1.00 31.44 68 SER B O 1
ATOM 1321 N N . ILE B 1 49 ? 37.765 12.152 0.366 1.00 27.93 69 ILE B N 1
ATOM 1322 C CA . ILE B 1 49 ? 37.800 10.861 -0.291 1.00 27.87 69 ILE B CA 1
ATOM 1323 C C . ILE B 1 49 ? 38.028 11.087 -1.764 1.00 31.00 69 ILE B C 1
ATOM 1324 O O . ILE B 1 49 ? 37.885 12.207 -2.257 1.00 29.95 69 ILE B O 1
ATOM 1329 N N . TYR B 1 50 ? 38.336 10.001 -2.462 1.00 27.27 70 TYR B N 1
ATOM 1330 C CA . TYR B 1 50 ? 38.496 10.035 -3.899 1.00 26.88 70 TYR B CA 1
ATOM 1331 C C . TYR B 1 50 ? 37.110 10.350 -4.377 1.00 28.71 70 TYR B C 1
ATOM 1332 O O . TYR B 1 50 ? 36.151 9.760 -3.909 1.00 28.07 70 TYR B O 1
ATOM 1341 N N . ASN B 1 51 ? 36.990 11.329 -5.256 1.00 23.65 71 ASN B N 1
ATOM 1342 C CA . ASN B 1 51 ? 35.667 11.796 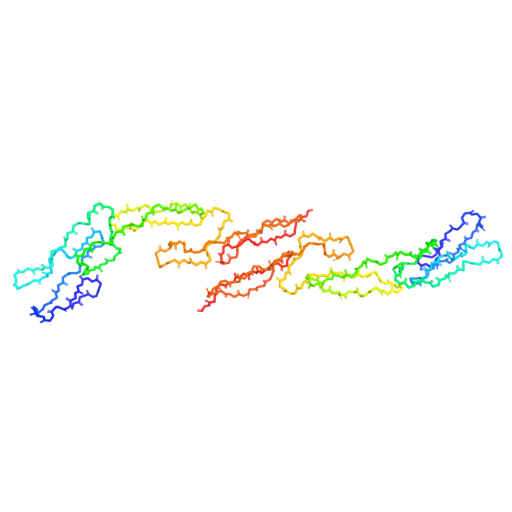-5.612 1.00 22.42 71 ASN B CA 1
ATOM 1343 C C . ASN B 1 51 ? 35.454 12.238 -7.054 1.00 24.48 71 ASN B C 1
ATOM 1344 O O . ASN B 1 51 ? 36.384 12.289 -7.857 1.00 22.97 71 ASN B O 1
ATOM 1349 N N . ARG B 1 52 ? 34.204 12.610 -7.328 1.00 21.17 72 ARG B N 1
ATOM 1350 C CA . ARG B 1 52 ? 33.748 13.150 -8.611 1.00 21.13 72 ARG B CA 1
ATOM 1351 C C . ARG B 1 52 ? 33.007 14.445 -8.269 1.00 24.78 72 ARG B C 1
ATOM 1352 O O . ARG B 1 52 ? 32.050 14.809 -8.948 1.00 24.59 72 ARG B O 1
ATOM 1360 N N . SER B 1 53 ? 33.367 15.083 -7.163 1.00 20.86 73 SER B N 1
ATOM 1361 C CA . SER B 1 53 ? 32.677 16.301 -6.747 1.00 20.83 73 SER B CA 1
ATOM 1362 C C . SER B 1 53 ? 32.999 17.492 -7.653 1.00 24.63 73 SER B C 1
ATOM 1363 O O . SER B 1 53 ? 34.159 17.731 -7.978 1.00 24.11 73 SER B O 1
ATOM 1366 N N . PRO B 1 54 ? 31.959 18.237 -8.079 1.00 21.65 74 PRO B N 1
ATOM 1367 C CA . PRO B 1 54 ? 32.131 19.397 -8.962 1.00 21.40 74 PRO B CA 1
ATOM 1368 C C . PRO B 1 54 ? 32.654 20.662 -8.275 1.00 24.85 74 PRO B C 1
ATOM 1369 O O . PRO B 1 54 ? 32.851 21.694 -8.914 1.00 23.21 74 PRO B O 1
ATOM 1373 N N . TRP B 1 55 ? 32.877 20.550 -6.969 1.00 22.05 75 TRP B N 1
ATOM 1374 C CA . TRP B 1 55 ? 33.472 21.602 -6.160 1.00 22.40 75 TRP B CA 1
ATOM 1375 C C . TRP B 1 55 ? 33.877 20.965 -4.846 1.00 25.96 75 TRP B C 1
ATOM 1376 O O . TRP B 1 55 ? 33.466 19.852 -4.532 1.00 25.03 75 TRP B O 1
ATOM 1387 N N . CYS B 1 56 ? 34.707 21.667 -4.092 1.00 22.86 76 CYS B N 1
ATOM 1388 C CA . CYS B 1 56 ? 35.137 21.163 -2.796 1.00 23.13 76 CYS B CA 1
ATOM 1389 C C . CYS B 1 56 ? 34.115 21.638 -1.777 1.00 26.94 76 CYS B C 1
ATOM 1390 O O . CYS B 1 56 ? 33.402 22.602 -2.018 1.00 25.85 76 CYS B O 1
ATOM 1393 N N . HIS B 1 57 ? 34.021 20.941 -0.654 1.00 24.67 77 HIS B N 1
ATOM 1394 C CA . HIS B 1 57 ? 33.055 21.296 0.379 1.00 24.94 77 HIS B CA 1
ATOM 1395 C C . HIS B 1 57 ? 33.579 22.376 1.307 1.00 28.35 77 HIS B C 1
ATOM 1396 O O . HIS B 1 57 ? 34.716 22.311 1.767 1.00 27.83 77 HIS B O 1
ATOM 1403 N N . SER B 1 58 ? 32.746 23.371 1.581 1.00 24.90 78 SER B N 1
ATOM 1404 C CA . SER B 1 58 ? 33.145 24.445 2.473 1.00 25.02 78 SER B CA 1
ATOM 1405 C C . SER B 1 58 ? 33.360 23.859 3.861 1.00 29.90 78 SER B C 1
ATOM 1406 O O . SER B 1 58 ? 32.687 22.901 4.258 1.00 29.10 78 SER B O 1
ATOM 1409 N N . CYS B 1 59 ? 34.332 24.409 4.576 1.00 27.31 79 CYS B N 1
ATOM 1410 C CA . CYS B 1 59 ? 34.660 23.926 5.904 1.00 27.79 79 CYS B CA 1
ATOM 1411 C C . CYS B 1 59 ? 33.739 24.510 6.950 1.00 31.18 79 CYS B C 1
ATOM 1412 O O . CYS B 1 59 ? 33.242 25.625 6.805 1.00 30.19 79 CYS B O 1
ATOM 1415 N N . ARG B 1 60 ? 33.542 23.764 8.025 1.00 28.21 80 ARG B N 1
ATOM 1416 C CA . ARG B 1 60 ? 32.730 24.235 9.132 1.00 28.40 80 ARG B CA 1
ATOM 1417 C C . ARG B 1 60 ? 33.299 25.512 9.658 1.00 33.08 80 ARG B C 1
ATOM 1418 O O . ARG B 1 60 ? 34.513 25.694 9.645 1.00 32.96 80 ARG B O 1
ATOM 1426 N N . GLY B 1 61 ? 32.445 26.304 10.288 1.00 29.87 81 GLY B N 1
ATOM 1427 C CA . GLY B 1 61 ? 32.899 27.502 10.956 1.00 29.92 81 GLY B CA 1
ATOM 1428 C C . GLY B 1 61 ? 33.460 27.085 12.304 1.00 34.28 81 GLY B C 1
ATOM 1429 O O . GLY B 1 61 ? 33.446 25.905 12.659 1.00 33.27 81 GLY B O 1
ATOM 1430 N N . PRO B 1 62 ? 33.965 28.052 13.080 1.00 31.85 82 PRO B N 1
ATOM 1431 C CA . PRO B 1 62 ? 34.553 27.836 14.408 1.00 32.00 82 PRO B CA 1
ATOM 1432 C C . PRO B 1 62 ? 33.717 26.949 15.332 1.00 36.74 82 PRO B C 1
ATOM 1433 O O . PRO B 1 62 ? 32.485 27.020 15.342 1.00 36.26 82 PRO B O 1
ATOM 1437 N N . CYS B 1 63 ? 34.406 26.139 16.129 1.00 34.35 83 CYS B N 1
ATOM 1438 C CA . CYS B 1 63 ? 33.763 25.263 17.109 1.00 34.63 83 CYS B CA 1
ATOM 1439 C C . CYS B 1 63 ? 33.041 26.116 18.154 1.00 41.02 83 CYS B C 1
ATOM 1440 O O . CYS B 1 63 ? 33.610 27.073 18.681 1.00 40.56 83 CYS B O 1
ATOM 1443 N N . GLY B 1 64 ? 31.789 25.788 18.447 1.00 39.73 84 GLY B N 1
ATOM 1444 C CA . GLY B 1 64 ? 31.022 26.584 19.390 1.00 40.54 84 GLY B CA 1
ATOM 1445 C C . GLY B 1 64 ? 31.555 26.523 20.807 1.00 46.41 84 GLY B C 1
ATOM 1446 O O . GLY B 1 64 ? 32.536 25.827 21.079 1.00 46.78 84 GLY B O 1
ATOM 1447 N N . THR B 1 65 ? 30.935 27.273 21.713 1.00 44.52 85 THR B N 1
ATOM 1448 C CA . THR B 1 65 ? 31.337 27.186 23.108 1.00 45.46 85 THR B CA 1
ATOM 1449 C C . THR B 1 65 ? 30.917 25.753 23.390 1.00 51.04 85 THR B C 1
ATOM 1450 O O . THR B 1 65 ? 29.960 25.276 22.782 1.00 49.86 85 THR B O 1
ATOM 1454 N N . ASN B 1 66 ? 31.668 25.043 24.226 1.00 47.90 86 ASN B N 1
ATOM 1455 C CA . ASN B 1 66 ? 31.409 23.634 24.530 1.00 47.02 86 ASN B CA 1
ATOM 1456 C C . ASN B 1 66 ? 32.195 22.711 23.617 1.00 49.36 86 ASN B C 1
ATOM 1457 O O . ASN B 1 66 ? 32.040 21.491 23.681 1.00 48.92 86 ASN B O 1
ATOM 1459 N N . ARG B 1 67 ? 33.057 23.291 22.789 1.00 43.53 87 ARG B N 1
ATOM 1460 C CA . ARG B 1 67 ? 33.859 22.494 21.878 1.00 42.66 87 ARG B CA 1
ATOM 1461 C C . ARG B 1 67 ? 35.294 22.976 21.817 1.00 46.18 87 ARG B C 1
ATOM 1462 O O . ARG B 1 67 ? 35.584 24.144 22.074 1.00 45.05 87 ARG B O 1
ATOM 1470 N N . VAL B 1 68 ? 36.186 22.065 21.451 1.00 41.07 88 VAL B N 1
ATOM 1471 C CA . VAL B 1 68 ? 37.580 22.400 21.210 1.00 40.25 88 VAL B CA 1
ATOM 1472 C C . VAL B 1 68 ? 37.893 21.895 19.806 1.00 42.78 88 VAL B C 1
ATOM 1473 O O . VAL B 1 68 ? 37.374 20.861 19.383 1.00 42.17 88 VAL B O 1
ATOM 1477 N N . GLU B 1 69 ? 38.712 22.643 19.075 1.00 38.43 89 GLU B N 1
ATOM 1478 C CA . GLU B 1 69 ? 39.080 22.261 17.718 1.00 37.73 89 GLU B CA 1
ATOM 1479 C C . GLU B 1 69 ? 40.292 21.343 17.777 1.00 41.56 89 GLU B C 1
ATOM 1480 O O . GLU B 1 69 ? 41.322 21.705 18.340 1.00 41.43 89 GLU B O 1
ATOM 1486 N N . VAL B 1 70 ? 40.153 20.143 17.224 1.00 37.82 90 VAL B N 1
ATOM 1487 C CA . VAL B 1 70 ? 41.228 19.158 17.239 1.00 37.58 90 VAL B CA 1
ATOM 1488 C C . VAL B 1 70 ? 41.914 19.023 15.881 1.00 41.89 90 VAL B C 1
ATOM 1489 O O . VAL B 1 70 ? 43.104 18.703 15.804 1.00 42.13 90 VAL B O 1
ATOM 1493 N N . THR B 1 71 ? 41.157 19.259 14.814 1.00 37.52 91 THR B N 1
ATOM 1494 C CA . THR B 1 71 ? 41.683 19.183 13.452 1.00 36.84 91 THR B CA 1
ATOM 1495 C C . THR B 1 71 ? 41.215 20.435 12.713 1.00 39.40 91 THR B C 1
ATOM 1496 O O . THR B 1 71 ? 40.023 20.735 12.686 1.00 38.87 91 THR B O 1
ATOM 1500 N N . PRO B 1 72 ? 42.154 21.203 12.137 1.00 34.96 92 PRO B N 1
ATOM 1501 C CA . PRO B 1 72 ? 41.723 22.421 11.443 1.00 34.11 92 PRO B CA 1
ATOM 1502 C C . PRO B 1 72 ? 41.352 22.128 9.994 1.00 35.18 92 PRO B C 1
ATOM 1503 O O . PRO B 1 72 ? 41.610 21.039 9.482 1.00 34.96 92 PRO B O 1
ATOM 1507 N N . CYS B 1 73 ? 40.775 23.116 9.325 1.00 29.91 93 CYS B N 1
ATOM 1508 C CA . CYS B 1 73 ? 40.409 22.955 7.924 1.00 28.97 93 CYS B CA 1
ATOM 1509 C C . CYS B 1 73 ? 41.668 22.902 7.055 1.00 31.57 93 CYS B C 1
ATOM 1510 O O . CYS B 1 73 ? 42.543 23.757 7.164 1.00 31.09 93 CYS B O 1
ATOM 1513 N N . THR B 1 74 ? 41.770 21.865 6.232 1.00 27.28 94 THR B N 1
ATOM 1514 C CA . THR B 1 74 ? 42.871 21.700 5.286 1.00 26.66 94 THR B CA 1
ATOM 1515 C C . THR B 1 74 ? 42.252 21.122 4.017 1.00 29.82 94 THR B C 1
ATOM 1516 O O . THR B 1 74 ? 41.107 20.674 4.032 1.00 29.15 94 THR B O 1
ATOM 1520 N N . PRO B 1 75 ? 43.004 21.110 2.908 1.00 26.46 95 PRO B N 1
ATOM 1521 C CA . PRO B 1 75 ? 42.401 20.592 1.670 1.00 26.47 95 PRO B CA 1
ATOM 1522 C C . PRO B 1 75 ? 41.809 19.185 1.784 1.00 30.68 95 PRO B C 1
ATOM 1523 O O . PRO B 1 75 ? 40.874 18.840 1.061 1.00 29.98 95 PRO B O 1
ATOM 1527 N N . THR B 1 76 ? 42.358 18.378 2.688 1.00 27.59 96 THR B N 1
ATOM 1528 C CA . THR B 1 76 ? 41.913 16.997 2.855 1.00 27.50 96 THR B CA 1
ATOM 1529 C C . THR B 1 76 ? 41.032 16.764 4.079 1.00 30.61 96 THR B C 1
ATOM 1530 O O . THR B 1 76 ? 40.479 15.684 4.252 1.00 30.53 96 THR B O 1
ATOM 1534 N N . THR B 1 77 ? 40.922 17.759 4.947 1.00 26.65 97 THR B N 1
ATOM 1535 C CA . THR B 1 77 ? 40.143 17.586 6.165 1.00 26.07 97 THR B CA 1
ATOM 1536 C C . THR B 1 77 ? 39.285 18.783 6.528 1.00 28.95 97 THR B C 1
ATOM 1537 O O . THR B 1 77 ? 39.758 19.921 6.549 1.00 27.93 97 THR B O 1
ATOM 1541 N N . ASN B 1 78 ? 38.041 18.500 6.900 1.00 25.42 98 ASN B N 1
ATOM 1542 C CA . ASN B 1 78 ? 37.115 19.520 7.371 1.00 25.31 98 ASN B CA 1
ATOM 1543 C C . ASN B 1 78 ? 37.563 19.895 8.782 1.00 29.94 98 ASN B C 1
ATOM 1544 O O . ASN B 1 78 ? 38.297 19.141 9.415 1.00 29.63 98 ASN B O 1
ATOM 1549 N N . ARG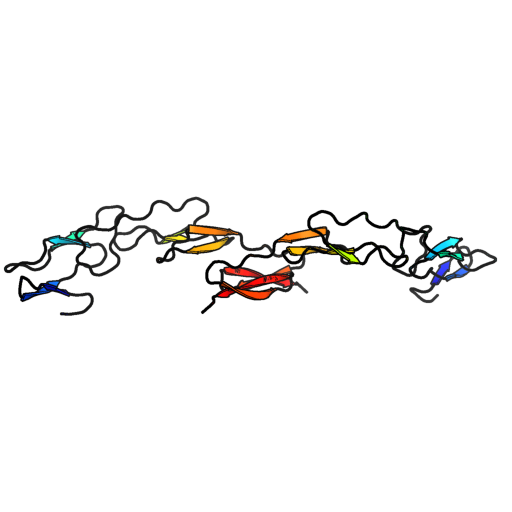 B 1 79 ? 37.120 21.046 9.275 1.00 27.11 99 ARG B N 1
ATOM 1550 C CA . ARG B 1 79 ? 37.452 21.462 10.640 1.00 27.22 99 ARG B CA 1
ATOM 1551 C C . ARG B 1 79 ? 36.750 20.482 11.572 1.00 32.32 99 ARG B C 1
ATOM 1552 O O . ARG B 1 79 ? 35.577 20.168 11.369 1.00 31.81 99 ARG B O 1
ATOM 1560 N N . ILE B 1 80 ? 37.475 19.968 12.563 1.00 30.09 100 ILE B N 1
ATOM 1561 C CA . ILE B 1 80 ? 36.913 18.986 13.485 1.00 30.50 100 ILE B CA 1
ATOM 1562 C C . ILE B 1 80 ? 36.857 19.469 14.930 1.00 35.31 100 ILE B C 1
ATOM 1563 O O . ILE B 1 80 ? 37.871 19.859 15.512 1.00 34.43 100 ILE B O 1
ATOM 1568 N N . CYS B 1 81 ? 35.654 19.442 15.494 1.00 32.75 101 CYS B N 1
ATOM 1569 C CA . CYS B 1 81 ? 35.422 19.885 16.863 1.00 32.80 101 CYS B CA 1
ATOM 1570 C C . CYS B 1 81 ? 35.068 18.710 17.760 1.00 35.38 101 CYS B C 1
ATOM 1571 O O . CYS B 1 81 ? 34.200 17.903 17.431 1.00 34.00 101 CYS B O 1
ATOM 1574 N N . HIS B 1 82 ? 35.738 18.635 18.905 1.00 31.71 102 HIS B N 1
ATOM 1575 C CA . HIS B 1 82 ? 35.488 17.578 19.876 1.00 30.96 102 HIS B CA 1
ATOM 1576 C C . HIS B 1 82 ? 34.950 18.195 21.161 1.00 34.44 102 HIS B C 1
ATOM 1577 O O . HIS B 1 82 ? 34.960 19.416 21.331 1.00 34.22 102 HIS B O 1
ATOM 1584 N N . CYS B 1 83 ? 34.487 17.351 22.075 1.00 30.30 103 CYS B N 1
ATOM 1585 C CA . CYS B 1 83 ? 33.991 17.848 23.348 1.00 29.59 103 CYS B CA 1
ATOM 1586 C C . CYS B 1 83 ? 35.204 18.158 24.192 1.00 35.14 103 CYS B C 1
ATOM 1587 O O . CYS B 1 83 ? 36.259 17.545 24.022 1.00 34.75 103 CYS B O 1
ATOM 1590 N N . ASP B 1 84 ? 35.052 19.089 25.120 1.00 33.40 104 ASP B N 1
ATOM 1591 C CA . ASP B 1 84 ? 36.154 19.430 26.004 1.00 33.97 104 ASP B CA 1
ATOM 1592 C C . ASP B 1 84 ? 36.478 18.274 26.954 1.00 38.04 104 ASP B C 1
ATOM 1593 O O . ASP B 1 84 ? 35.868 17.199 26.888 1.00 37.66 104 ASP B O 1
ATOM 1598 N N . SER B 1 85 ? 37.451 18.503 27.827 1.00 34.43 105 SER B N 1
ATOM 1599 C CA . SER B 1 85 ? 37.924 17.491 28.767 1.00 34.06 105 SER B CA 1
ATOM 1600 C C . SER B 1 85 ? 36.887 16.989 29.780 1.00 36.38 105 SER B C 1
ATOM 1601 O O . SER B 1 85 ? 37.042 15.905 30.349 1.00 36.10 105 SER B O 1
ATOM 1604 N N . ASN B 1 86 ? 35.861 17.789 30.042 1.00 31.32 106 ASN B N 1
ATOM 1605 C CA . ASN B 1 86 ? 34.867 17.420 31.045 1.00 30.47 106 ASN B CA 1
ATOM 1606 C C . ASN B 1 86 ? 33.554 16.896 30.483 1.00 32.42 106 ASN B C 1
ATOM 1607 O O . ASN B 1 86 ? 32.596 16.681 31.222 1.00 31.88 106 ASN B O 1
ATOM 1612 N N . SER B 1 87 ? 33.537 16.648 29.178 1.00 27.35 107 SER B N 1
ATOM 1613 C CA . SER B 1 87 ? 32.355 16.122 28.513 1.00 26.50 107 SER B CA 1
ATOM 1614 C C . SER B 1 87 ? 32.742 14.950 27.622 1.00 29.12 107 SER B C 1
ATOM 1615 O O . SER B 1 87 ? 33.920 14.748 27.322 1.00 28.37 107 SER B O 1
ATOM 1618 N N . TYR B 1 88 ? 31.743 14.172 27.214 1.00 24.86 108 TYR B N 1
ATOM 1619 C CA . TYR B 1 88 ? 31.963 13.061 26.298 1.00 24.39 108 TYR B CA 1
ATOM 1620 C C . TYR B 1 88 ? 30.986 13.236 25.148 1.00 27.30 108 TYR B C 1
ATOM 1621 O O . TYR B 1 88 ? 29.952 13.884 25.293 1.00 26.67 108 TYR B O 1
ATOM 1630 N N . CYS B 1 89 ? 31.336 12.705 23.986 1.00 23.93 109 CYS B N 1
ATOM 1631 C CA . CYS B 1 89 ? 30.480 12.856 22.825 1.00 23.95 109 CYS B CA 1
ATOM 1632 C C . CYS B 1 89 ? 29.327 11.860 22.795 1.00 28.80 109 CYS B C 1
ATOM 1633 O O . CYS B 1 89 ? 29.526 10.665 22.592 1.00 28.10 109 CYS B O 1
ATOM 1636 N N . LEU B 1 90 ? 28.116 12.371 22.964 1.00 26.45 110 LEU B N 1
ATOM 1637 C CA . LEU B 1 90 ? 26.924 11.532 22.947 1.00 26.75 110 LEU B CA 1
ATOM 1638 C C . LEU B 1 90 ? 26.540 11.149 21.520 1.00 31.85 110 LEU B C 1
ATOM 1639 O O . LEU B 1 90 ? 26.011 10.066 21.275 1.00 31.96 110 LEU B O 1
ATOM 1644 N N . LEU B 1 91 ? 26.785 12.058 20.585 1.00 28.85 111 LEU B N 1
ATOM 1645 C CA . LEU B 1 91 ? 26.432 11.831 19.187 1.00 29.12 111 LEU B CA 1
ATOM 1646 C C . LEU B 1 91 ? 27.488 12.422 18.259 1.00 33.17 111 LEU B C 1
ATOM 1647 O O . LEU B 1 91 ? 27.654 13.638 18.195 1.00 32.12 111 LEU B O 1
ATOM 1652 N N . LYS B 1 92 ? 28.205 11.555 17.550 1.00 30.89 112 LYS B N 1
ATOM 1653 C CA . LYS B 1 92 ? 29.263 11.992 16.641 1.00 31.15 112 LYS B CA 1
ATOM 1654 C C . LYS B 1 92 ? 28.778 12.029 15.209 1.00 36.31 112 LYS B C 1
ATOM 1655 O O . LYS B 1 92 ? 27.912 11.248 14.825 1.00 36.38 112 LYS B O 1
ATOM 1661 N N . ALA B 1 93 ? 29.402 12.877 14.397 1.00 33.26 113 ALA B N 1
ATOM 1662 C CA . ALA B 1 93 ? 29.097 12.907 12.977 1.00 33.41 113 ALA B CA 1
ATOM 1663 C C . ALA B 1 93 ? 30.044 11.882 12.366 1.00 38.60 113 ALA B C 1
ATOM 1664 O O . ALA B 1 93 ? 30.889 11.320 13.069 1.00 38.12 113 ALA B O 1
ATOM 1666 N N . SER B 1 94 ? 29.906 11.627 11.071 1.00 36.19 114 SER B N 1
ATOM 1667 C CA . SER B 1 94 ? 30.733 10.621 10.409 1.00 36.48 114 SER B CA 1
ATOM 1668 C C . SER B 1 94 ? 32.233 10.899 10.379 1.00 40.58 114 SER B C 1
ATOM 1669 O O . SER B 1 94 ? 33.036 9.968 10.310 1.00 40.24 114 SER B O 1
ATOM 1672 N N . ASP B 1 95 ? 32.615 12.170 10.433 1.00 37.09 115 ASP B N 1
ATOM 1673 C CA . ASP B 1 95 ? 34.032 12.521 10.418 1.00 36.83 115 ASP B CA 1
ATOM 1674 C C . ASP B 1 95 ? 34.638 12.633 11.820 1.00 40.46 115 ASP B C 1
ATOM 1675 O O . ASP B 1 95 ? 35.826 12.928 11.968 1.00 40.66 115 ASP B O 1
ATOM 1680 N N . GLY B 1 96 ? 33.828 12.398 12.849 1.00 35.77 116 GLY B N 1
ATOM 1681 C CA . GLY B 1 96 ? 34.310 12.463 14.219 1.00 34.87 116 GLY B CA 1
ATOM 1682 C C . GLY B 1 96 ? 33.960 13.758 14.926 1.00 36.40 116 GLY B C 1
ATOM 1683 O O . GLY B 1 96 ? 34.263 13.940 16.103 1.00 36.02 116 GLY B O 1
ATOM 1684 N N . ASN B 1 97 ? 33.335 14.670 14.195 1.00 30.92 117 ASN B N 1
ATOM 1685 C CA . ASN B 1 97 ? 32.909 15.938 14.756 1.00 29.73 117 ASN B CA 1
ATOM 1686 C C . ASN B 1 97 ? 31.777 15.615 15.733 1.00 31.91 117 ASN B C 1
ATOM 1687 O O . ASN B 1 97 ? 30.921 14.782 15.437 1.00 31.65 117 ASN B O 1
ATOM 1692 N N . CYS B 1 98 ? 31.775 16.230 16.911 1.00 26.68 118 CYS B N 1
ATOM 1693 C CA . CYS B 1 98 ? 30.716 15.927 17.862 1.00 25.34 118 CYS B CA 1
ATOM 1694 C C . CYS B 1 98 ? 29.465 16.773 17.716 1.00 29.13 118 CYS B C 1
ATOM 1695 O O . CYS B 1 98 ? 29.498 17.987 17.908 1.00 28.67 118 CYS B O 1
ATOM 1698 N N . VAL B 1 99 ? 28.344 16.115 17.446 1.00 25.98 119 VAL B N 1
ATOM 1699 C CA . VAL B 1 99 ? 27.073 16.816 17.316 1.00 25.88 119 VAL B CA 1
ATOM 1700 C C . VAL B 1 99 ? 26.517 17.166 18.699 1.00 30.06 119 VAL B C 1
ATOM 1701 O O . VAL B 1 99 ? 26.130 18.303 18.953 1.00 29.80 119 VAL B O 1
ATOM 1705 N N . THR B 1 100 ? 26.494 16.184 19.594 1.00 26.66 120 THR B N 1
ATOM 1706 C CA . THR B 1 100 ? 25.983 16.398 20.947 1.00 26.18 120 THR B CA 1
ATOM 1707 C C . THR B 1 100 ? 27.010 16.006 22.000 1.00 30.01 120 THR B C 1
ATOM 1708 O O . THR B 1 100 ? 27.420 14.851 22.073 1.00 29.30 120 THR B O 1
ATOM 1712 N N . CYS B 1 101 ? 27.387 16.954 22.848 1.00 27.07 121 CYS B N 1
ATOM 1713 C CA . CYS B 1 101 ? 28.308 16.654 23.933 1.00 27.31 121 CYS B CA 1
ATOM 1714 C C . CYS B 1 101 ? 27.490 16.528 25.211 1.00 30.74 121 CYS B C 1
ATOM 1715 O O . CYS B 1 101 ? 26.439 17.162 25.345 1.00 30.30 121 CYS B O 1
ATOM 1718 N N . ALA B 1 102 ? 27.965 15.700 26.136 1.00 26.63 122 ALA B N 1
ATOM 1719 C CA . ALA B 1 102 ? 27.287 15.499 27.416 1.00 26.12 122 ALA B CA 1
ATOM 1720 C C . ALA B 1 102 ? 28.290 15.620 28.553 1.00 28.66 122 ALA B C 1
ATOM 1721 O O . ALA B 1 102 ? 29.423 15.144 28.456 1.00 27.58 122 ALA B O 1
ATOM 1723 N N . PRO B 1 103 ? 27.899 16.294 29.639 1.00 25.32 123 PRO B N 1
ATOM 1724 C CA . PRO B 1 103 ? 28.892 16.415 30.709 1.00 24.58 123 PRO B CA 1
ATOM 1725 C C . PRO B 1 103 ? 29.160 15.079 31.388 1.00 26.20 123 PRO B C 1
ATOM 1726 O O . PRO B 1 103 ? 28.247 14.286 31.611 1.00 25.01 123 PRO B O 1
ATOM 1730 N N . LYS B 1 104 ? 30.427 14.830 31.692 1.00 21.76 124 LYS B N 1
ATOM 1731 C CA . LYS B 1 104 ? 30.820 13.608 32.366 1.00 21.22 124 LYS B CA 1
ATOM 1732 C C . LYS B 1 104 ? 30.247 13.630 33.777 1.00 25.27 124 LYS B C 1
ATOM 1733 O O . LYS B 1 104 ? 30.076 14.690 34.367 1.00 24.54 124 LYS B O 1
ATOM 1739 N N . THR B 1 105 ? 29.947 12.454 34.309 1.00 22.27 125 THR B N 1
ATOM 1740 C CA . THR B 1 105 ? 29.406 12.346 35.651 1.00 22.00 125 THR B CA 1
ATOM 1741 C C . THR B 1 105 ? 30.469 12.731 36.662 1.00 26.03 125 THR B C 1
ATOM 1742 O O . THR B 1 105 ? 31.624 12.309 36.563 1.00 25.50 125 THR B O 1
ATOM 1746 N N . LYS B 1 106 ? 30.076 13.526 37.642 1.00 22.88 126 LYS B N 1
ATOM 1747 C CA . LYS B 1 106 ? 30.974 13.949 38.701 1.00 23.23 126 LYS B CA 1
ATOM 1748 C C . LYS B 1 106 ? 30.858 12.939 39.843 1.00 27.47 126 LYS B C 1
ATOM 1749 O O . LYS B 1 106 ? 29.762 12.620 40.274 1.00 27.22 126 LYS B O 1
ATOM 1755 N N . CYS B 1 107 ? 31.982 12.389 40.280 1.00 24.39 127 CYS B N 1
ATOM 1756 C CA . CYS B 1 107 ? 31.966 11.416 41.376 1.00 24.43 127 CYS B CA 1
ATOM 1757 C C . CYS B 1 107 ? 31.582 12.119 42.687 1.00 28.83 127 CYS B C 1
ATOM 1758 O O . CYS B 1 107 ? 32.082 13.192 42.983 1.00 28.35 127 CYS B O 1
ATOM 1761 N N . GLY B 1 108 ? 30.674 11.528 43.454 1.00 26.27 1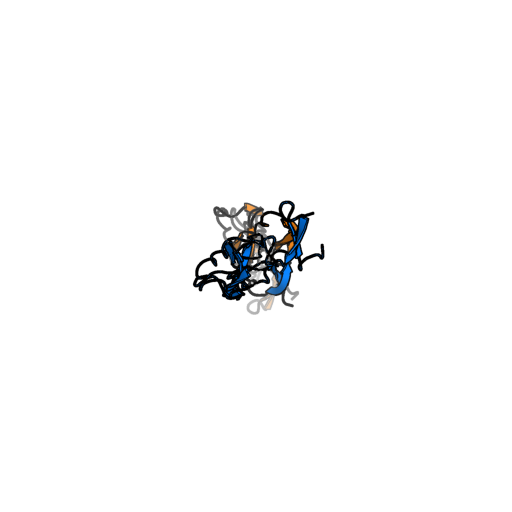28 GLY B N 1
ATOM 1762 C CA . GLY B 1 108 ? 30.210 12.116 44.704 1.00 26.24 128 GLY B CA 1
ATOM 1763 C C . GLY B 1 108 ? 31.220 12.100 45.838 1.00 30.59 128 GLY B C 1
ATOM 1764 O O . GLY B 1 108 ? 32.315 11.539 45.712 1.00 30.24 128 GLY B O 1
ATOM 1765 N N . ARG B 1 109 ? 30.857 12.724 46.953 1.00 27.67 129 ARG B N 1
ATOM 1766 C CA . ARG B 1 109 ? 31.736 12.762 48.119 1.00 27.83 129 ARG B CA 1
ATOM 1767 C C . ARG B 1 109 ? 32.058 11.337 48.570 1.00 31.21 129 ARG B C 1
ATOM 1768 O O . ARG B 1 109 ? 31.151 10.516 48.755 1.00 30.56 129 ARG B O 1
ATOM 1776 N N . GLY B 1 110 ? 33.348 11.038 48.711 1.00 27.26 130 GLY B N 1
ATOM 1777 C CA . GLY B 1 110 ? 33.789 9.719 49.129 1.00 26.83 130 GLY B CA 1
ATOM 1778 C C . GLY B 1 110 ? 34.075 8.797 47.959 1.00 30.32 130 GLY B C 1
ATOM 1779 O O . GLY B 1 110 ? 34.460 7.643 48.142 1.00 29.51 130 GLY B O 1
ATOM 1780 N N . TYR B 1 111 ? 33.867 9.303 46.750 1.00 27.19 131 TYR B N 1
ATOM 1781 C CA . TYR B 1 111 ? 34.112 8.521 45.548 1.00 27.27 131 TYR B CA 1
ATOM 1782 C C . TYR B 1 111 ? 35.194 9.192 44.706 1.00 32.19 131 TYR B C 1
ATOM 1783 O O . TYR B 1 111 ? 35.510 10.366 44.901 1.00 32.18 131 TYR B O 1
ATOM 1792 N N . GLY B 1 112 ? 35.747 8.441 43.761 1.00 28.70 132 GLY B N 1
ATOM 1793 C CA . GLY B 1 112 ? 36.770 8.943 42.870 1.00 28.41 132 GLY B CA 1
ATOM 1794 C C . GLY B 1 112 ? 36.750 8.179 41.565 1.00 31.91 132 GLY B C 1
ATOM 1795 O O . GLY B 1 112 ? 36.181 7.094 41.479 1.00 31.50 132 GLY B O 1
ATOM 1796 N N . LYS B 1 113 ? 37.381 8.749 40.548 1.00 28.22 133 LYS B N 1
ATOM 1797 C CA . LYS B 1 113 ? 37.447 8.130 39.231 1.00 27.99 133 LYS B CA 1
ATOM 1798 C C . LYS B 1 113 ? 38.126 6.756 39.240 1.00 31.98 133 LYS B C 1
ATOM 1799 O O . LYS B 1 113 ? 39.218 6.601 39.784 1.00 32.22 133 LYS B O 1
ATOM 1805 N N . LYS B 1 114 ? 37.491 5.771 38.606 1.00 28.14 134 LYS B N 1
ATOM 1806 C CA . LYS B 1 114 ? 38.068 4.429 38.491 1.00 27.75 134 LYS B CA 1
ATOM 1807 C C . LYS B 1 114 ? 38.493 4.217 37.037 1.00 31.63 134 LYS B C 1
ATOM 1808 O O . LYS B 1 114 ? 39.391 3.424 36.745 1.00 31.75 134 LYS B O 1
ATOM 1814 N N . GLY B 1 115 ? 37.854 4.959 36.138 1.00 27.21 135 GLY B N 1
ATOM 1815 C CA . GLY B 1 115 ? 38.122 4.909 34.712 1.00 26.65 135 GLY B CA 1
ATOM 1816 C C . GLY B 1 115 ? 36.972 5.516 33.927 1.00 29.35 135 GLY B C 1
ATOM 1817 O O . GLY B 1 115 ? 36.222 6.342 34.444 1.00 28.69 135 GLY B O 1
ATOM 1818 N N . GLU B 1 116 ? 36.828 5.102 32.675 1.00 25.27 136 GLU B N 1
ATOM 1819 C CA . GLU B 1 116 ? 35.750 5.598 31.830 1.00 24.69 136 GLU B CA 1
ATOM 1820 C C . GLU B 1 116 ? 35.092 4.435 31.113 1.00 26.95 136 GLU B C 1
ATOM 1821 O O . GLU B 1 116 ? 35.736 3.429 30.835 1.00 26.52 136 GLU B O 1
ATOM 1827 N N . ASP B 1 117 ? 33.802 4.562 30.834 1.00 22.92 137 ASP B N 1
ATOM 1828 C CA . ASP B 1 117 ? 33.095 3.509 30.121 1.00 22.61 137 ASP B CA 1
ATOM 1829 C C . ASP B 1 117 ? 33.290 3.688 28.612 1.00 26.23 137 ASP B C 1
ATOM 1830 O O . ASP B 1 117 ? 33.966 4.619 28.181 1.00 25.20 137 ASP B O 1
ATOM 1835 N N . GLU B 1 118 ? 32.716 2.795 27.815 1.00 23.34 138 GLU B N 1
ATOM 1836 C CA . GLU B 1 118 ? 32.887 2.863 26.369 1.00 23.20 138 GLU B CA 1
ATOM 1837 C C . GLU B 1 118 ? 32.363 4.151 25.743 1.00 27.95 138 GLU B C 1
ATOM 1838 O O . GLU B 1 118 ? 32.797 4.544 24.658 1.00 27.33 138 GLU B O 1
ATOM 1844 N N . MET B 1 119 ? 31.428 4.803 26.430 1.00 25.14 139 MET B N 1
ATOM 1845 C CA . MET B 1 119 ? 30.832 6.046 25.951 1.00 24.87 139 MET B CA 1
ATOM 1846 C C . MET B 1 119 ? 31.737 7.241 26.246 1.00 29.53 139 MET B C 1
ATOM 1847 O O . MET B 1 119 ? 31.560 8.321 25.686 1.00 29.33 139 MET B O 1
ATOM 1852 N N . GLY B 1 120 ? 32.698 7.047 27.142 1.00 26.34 140 GLY B N 1
ATOM 1853 C CA . GLY B 1 120 ? 33.608 8.106 27.538 1.00 25.83 140 GLY B CA 1
ATOM 1854 C C . GLY B 1 120 ? 33.188 8.741 28.852 1.00 28.88 140 GLY B C 1
ATOM 1855 O O . GLY B 1 120 ? 33.779 9.729 29.299 1.00 28.34 140 GLY B O 1
ATOM 1856 N N . ASN B 1 121 ? 32.160 8.175 29.479 1.00 24.93 141 ASN B N 1
ATOM 1857 C CA . ASN B 1 121 ? 31.684 8.697 30.758 1.00 24.38 141 ASN B CA 1
ATOM 1858 C C . ASN B 1 121 ? 32.506 8.172 31.936 1.00 27.78 141 ASN B C 1
ATOM 1859 O O . ASN B 1 121 ? 33.124 7.103 31.855 1.00 27.61 141 ASN B O 1
ATOM 1864 N N . THR B 1 122 ? 32.522 8.941 33.021 1.00 23.69 142 THR B N 1
ATOM 1865 C CA . THR B 1 122 ? 33.276 8.595 34.225 1.00 23.10 142 THR B CA 1
ATOM 1866 C C . THR B 1 122 ? 32.661 7.420 34.973 1.00 26.12 142 THR B C 1
ATOM 1867 O O . THR B 1 122 ? 31.455 7.396 35.207 1.00 25.10 142 THR B O 1
ATOM 1871 N N . ILE B 1 123 ? 33.505 6.466 35.364 1.00 22.87 143 ILE B N 1
ATOM 1872 C CA . ILE B 1 123 ? 33.100 5.338 36.204 1.00 22.91 143 ILE B CA 1
ATOM 1873 C C . ILE B 1 123 ? 33.683 5.685 37.572 1.00 27.36 143 ILE B C 1
ATOM 1874 O O . ILE B 1 123 ? 34.878 5.970 37.675 1.00 27.16 143 ILE B O 1
ATOM 1879 N N . CYS B 1 124 ? 32.853 5.698 38.612 1.00 24.21 144 CYS B N 1
ATOM 1880 C CA . CYS B 1 124 ? 33.343 6.066 39.944 1.00 24.45 144 CYS B CA 1
ATOM 1881 C C . CYS B 1 124 ? 33.493 4.887 40.901 1.00 29.74 144 CYS B C 1
ATOM 1882 O O . CYS B 1 124 ? 32.650 3.988 40.942 1.00 29.26 144 CYS B O 1
ATOM 1885 N N . LYS B 1 125 ? 34.545 4.929 41.709 1.00 27.30 145 LYS B N 1
ATOM 1886 C CA . LYS B 1 125 ? 34.772 3.899 42.717 1.00 27.69 145 LYS B CA 1
ATOM 1887 C C . LYS B 1 125 ? 34.756 4.548 44.099 1.00 32.09 145 LYS B C 1
ATOM 1888 O O . LYS B 1 125 ? 35.104 5.716 44.247 1.00 31.08 145 LYS B O 1
ATOM 1894 N N . LYS B 1 126 ? 34.326 3.795 45.103 1.00 29.86 146 LYS B N 1
ATOM 1895 C CA . LYS B 1 126 ? 34.310 4.304 46.469 1.00 30.07 146 LYS B CA 1
ATOM 1896 C C . LYS B 1 126 ? 35.751 4.311 46.963 1.00 35.77 146 LYS B C 1
ATOM 1897 O O . LYS B 1 126 ? 36.479 3.333 46.784 1.00 35.03 146 LYS B O 1
ATOM 1903 N N . CYS B 1 127 ? 36.173 5.432 47.538 1.00 33.58 147 CYS B N 1
ATOM 1904 C CA . CYS B 1 127 ? 37.544 5.567 48.027 1.00 34.22 147 CYS B CA 1
ATOM 1905 C C . CYS B 1 127 ? 37.712 5.028 49.454 1.00 37.49 147 CYS B C 1
ATOM 1906 O O . CYS B 1 127 ? 36.744 4.942 50.215 1.00 36.75 147 CYS B O 1
ATOM 1909 N N . ARG B 1 128 ? 38.944 4.671 49.813 1.00 32.91 148 ARG B N 1
ATOM 1910 C CA . ARG B 1 128 ? 39.240 4.181 51.160 1.00 52.54 148 ARG B CA 1
ATOM 1911 C C . ARG B 1 128 ? 39.869 5.299 51.988 1.00 75.39 148 ARG B C 1
ATOM 1912 O O . ARG B 1 128 ? 39.532 5.482 53.160 1.00 40.62 148 ARG B O 1
#

Nearest PDB structures (foldseek):
  2uwi-assembly2_B  TM=9.538E-01  e=3.411E-23  Vaccinia virus Lister
  3alq-assembly2_V  TM=8.140E-01  e=1.538E-11  Homo sapiens
  9cu8-assembly1_B  TM=7.610E-01  e=1.454E-11  Homo sapiens
  3urf-assembly1_Z  TM=7.398E-01  e=2.215E-08  Homo sapiens
  3k51-assembly1_B  TM=7.936E-01  e=1.996E-07  Homo sapiens

CATH classification: 2.10.50.10 (+1 more: 2.10.50.10)

InterPro domains:
  IPR001368 TNFR/NGFR cysteine-rich region [PF00020] (61-101)
  IPR001368 TNFR/NGFR cysteine-rich region [PS00652] (22-58)
  IPR001368 TNFR/NGFR cysteine-rich region [PS00652] (61-101)
  IPR001368 TNFR/NGFR cysteine-rich region [PS50050] (21-58)
  IPR001368 TNFR/NGFR cysteine-rich region [PS50050] (60-101)
  IPR001368 TNFR/NGFR cysteine-rich region [SM00208] (22-58)
  IPR001368 TNFR/NGFR cysteine-rich region [SM00208] (61-101)
  IPR001368 TNFR/NGFR cysteine-rich region [SM00208] (103-144)
  IPR034059 Tumor necrosis factor receptor, N-terminal, viral [cd15839] (22-148)
  IPR051670 TNF and chemokine receptor-like [PTHR47386] (19-165)

GO terms:
  GO:0005515 protein binding (F, IPI)

Sequence (254 aa):
CEQGVSYYNSQELKCCKLCKPGTYSDHRCDKYSDTICGHCPSDTFTSIYNRSPWCHSCRGPCGTNRVEVTPCTPTTNRICHCDSNSYCLLKASDGNCVTCAPKTKCGRGYGKKGEDEMGNTICKKCRCEQGVSYYNSQELKCCKLCKPGTYSDHRCDKYSDTICGHCPSDTFTSIYNRSPWCHSCRGPCGTNRVEVTPCTPTTNRICHCDSNSYCLLKASDGNCVTCAPKTKCGRGYGKKGEDEMGNTICKKCR

B-factor: mean 34.93, std 10.27, range [16.57, 83.97]